Protein AF-A0A8H3CK69-F1 (afdb_monomer)

Foldseek 3Di:
DDDDDPDDQDPVNVVVVVVPDDPVVVVVVVVVVVVPDDPPDDDDDPVVVVVVLLVVLVVLLVLLLVLLDDDADPVRPDPDLLVLLSVLSNLLSVLLNLCQVLLQLAPDWDALCVPDPVSVVLLVVLSVLLSVLSNLLSVLSSCCSHPQPPNDLVSLQSNLLSQLSNLLSSLVNNVSIGHLHFPPFWPDDSVVLSVLSNVLSVVSNCLSVDPDRSSVNSNVSSVSSVVSSVVSVNRRPTPDDRPDDRDPVSVVVVVVVVVVVPDDPVVVVVVVVVVPDDPDDDDDDDDDDDD

InterPro domains:
  IPR010640 Low temperature requirement A [PF06772] (43-183)
  IPR010640 Low temperature requirement A [PTHR36840] (38-261)

Structure (mmCIF, N/CA/C/O backbone):
data_AF-A0A8H3CK69-F1
#
_entry.id   AF-A0A8H3CK69-F1
#
loop_
_atom_site.group_PDB
_atom_site.id
_atom_site.type_symbol
_atom_site.label_atom_id
_atom_site.label_alt_id
_atom_site.label_comp_id
_atom_site.label_asym_id
_atom_site.label_entity_id
_atom_site.label_seq_id
_atom_site.pdbx_PDB_ins_code
_atom_site.Cartn_x
_atom_site.Cartn_y
_atom_site.Cartn_z
_atom_site.occupancy
_atom_site.B_iso_or_equiv
_atom_site.auth_seq_id
_atom_site.auth_comp_id
_atom_site.auth_asym_id
_atom_site.auth_atom_id
_atom_site.pdbx_PDB_model_num
ATOM 1 N N . MET A 1 1 ? -10.600 52.025 56.662 1.00 38.12 1 MET A N 1
ATOM 2 C CA . MET A 1 1 ? -11.890 51.637 56.049 1.00 38.12 1 MET A CA 1
ATOM 3 C C . MET A 1 1 ? -12.371 52.772 55.157 1.00 38.12 1 MET A C 1
ATOM 5 O O . MET A 1 1 ? -12.887 53.755 55.668 1.00 38.12 1 MET A O 1
ATOM 9 N N . THR A 1 2 ? -12.172 52.673 53.844 1.00 37.22 2 THR A N 1
ATOM 10 C CA . THR A 1 2 ? -12.545 53.732 52.891 1.00 37.22 2 THR A CA 1
ATOM 11 C C . THR A 1 2 ? -13.707 53.214 52.049 1.00 37.22 2 THR A C 1
ATOM 13 O O . THR A 1 2 ? -13.517 52.365 51.179 1.00 37.22 2 THR A O 1
ATOM 16 N N . LYS A 1 3 ? -14.936 53.650 52.351 1.00 38.25 3 LYS A N 1
ATOM 17 C CA . LYS A 1 3 ? -16.130 53.278 51.577 1.00 38.25 3 LYS A CA 1
ATOM 18 C C . LYS A 1 3 ? -16.013 53.890 50.176 1.00 38.25 3 LYS A C 1
ATOM 20 O O . LYS A 1 3 ? -16.103 55.105 50.032 1.00 38.25 3 LYS A O 1
ATOM 25 N N . ARG A 1 4 ? -15.818 53.066 49.138 1.00 45.91 4 ARG A N 1
ATOM 26 C CA . ARG A 1 4 ? -15.994 53.510 47.746 1.00 45.91 4 ARG A CA 1
ATOM 27 C C . ARG A 1 4 ? -17.485 53.720 47.503 1.00 45.91 4 ARG A C 1
ATOM 29 O O . ARG A 1 4 ? -18.243 52.763 47.393 1.00 45.91 4 ARG A O 1
ATOM 36 N N . VAL A 1 5 ? -17.895 54.981 47.449 1.00 47.44 5 VAL A N 1
ATOM 37 C CA . VAL A 1 5 ? -19.231 55.381 47.008 1.00 47.44 5 VAL A CA 1
ATOM 38 C C . VAL A 1 5 ? -19.324 55.087 45.510 1.00 47.44 5 VAL A C 1
ATOM 40 O O . VAL A 1 5 ? -18.620 55.698 44.709 1.00 47.44 5 VAL A O 1
ATOM 43 N N . LEU A 1 6 ? -20.159 54.120 45.126 1.00 49.72 6 LEU A N 1
ATOM 44 C CA . LEU A 1 6 ? -20.517 53.877 43.728 1.00 49.72 6 LEU A CA 1
ATOM 45 C C . LEU A 1 6 ? -21.373 55.053 43.246 1.00 49.72 6 LEU A C 1
ATOM 47 O O . LEU A 1 6 ? -22.582 55.091 43.467 1.00 49.72 6 LEU A O 1
ATOM 51 N N . LYS A 1 7 ? -20.732 56.043 42.621 1.00 56.16 7 LYS A N 1
ATOM 52 C CA . LYS A 1 7 ? -21.428 57.129 41.929 1.00 56.16 7 LYS A CA 1
ATOM 53 C C . LYS A 1 7 ? -22.091 56.528 40.686 1.00 56.16 7 LYS A C 1
ATOM 55 O O . LYS A 1 7 ? -21.415 55.911 39.867 1.00 56.16 7 LYS A O 1
ATOM 60 N N . ARG A 1 8 ? -23.416 56.650 40.579 1.00 47.75 8 ARG A N 1
ATOM 61 C CA . ARG A 1 8 ? -24.185 56.178 39.422 1.00 47.75 8 ARG A CA 1
ATOM 62 C C . ARG A 1 8 ? -23.831 57.091 38.240 1.00 47.75 8 ARG A C 1
ATOM 64 O O . ARG A 1 8 ? -24.165 58.268 38.268 1.00 47.75 8 ARG A O 1
ATOM 71 N N . ILE A 1 9 ? -23.069 56.566 37.286 1.00 62.59 9 ILE A N 1
ATOM 72 C CA . ILE A 1 9 ? -22.620 57.284 36.086 1.00 62.59 9 ILE A CA 1
ATOM 73 C C . ILE A 1 9 ? -23.830 57.424 35.155 1.00 62.59 9 ILE A C 1
ATOM 75 O O . ILE A 1 9 ? -24.522 56.432 34.912 1.00 62.59 9 ILE A O 1
ATOM 79 N N . THR A 1 10 ? -24.128 58.637 34.691 1.00 67.75 10 THR A N 1
ATOM 80 C CA . THR A 1 10 ? -25.206 58.879 33.722 1.00 67.75 10 THR A CA 1
ATOM 81 C C . THR A 1 10 ? -24.743 58.484 32.310 1.00 67.75 10 THR A C 1
ATOM 83 O O . THR A 1 10 ? -23.543 58.466 32.032 1.00 67.75 10 THR A O 1
ATOM 86 N N . PRO A 1 11 ? -25.659 58.125 31.394 1.00 57.81 11 PRO A N 1
ATOM 87 C CA . PRO A 1 11 ? -25.297 57.752 30.022 1.00 57.81 11 PRO A CA 1
ATOM 88 C C . PRO A 1 11 ? -24.557 58.867 29.258 1.00 57.81 11 PRO A C 1
ATOM 90 O O . PRO A 1 11 ? -23.679 58.571 28.454 1.00 57.81 11 PRO A O 1
ATOM 93 N N . GLU A 1 12 ? -24.819 60.135 29.583 1.00 64.56 12 GLU A N 1
ATOM 94 C CA . GLU A 1 12 ? -24.114 61.295 29.015 1.00 64.56 12 GLU A CA 1
ATOM 95 C C . GLU A 1 12 ? -22.631 61.349 29.439 1.00 64.56 12 GLU A C 1
ATOM 97 O O . GLU A 1 12 ? -21.750 61.627 28.623 1.00 64.56 12 GLU A O 1
ATOM 102 N N . ASP A 1 13 ? -22.326 60.983 30.691 1.00 61.94 13 ASP A N 1
ATOM 103 C CA . ASP A 1 13 ? -20.951 60.909 31.207 1.00 61.94 13 ASP A CA 1
ATOM 104 C C . ASP A 1 13 ? -20.140 59.777 30.537 1.00 61.94 13 ASP A C 1
ATOM 106 O O . ASP A 1 13 ? -18.914 59.862 30.406 1.00 61.94 13 ASP A O 1
ATOM 110 N N . LEU A 1 14 ? -20.809 58.702 30.099 1.00 59.75 14 LEU A N 1
ATOM 111 C CA . LEU A 1 14 ? -20.194 57.586 29.368 1.00 59.75 14 LEU A CA 1
ATOM 112 C C . LEU A 1 14 ? -19.840 57.972 27.927 1.00 59.75 14 LEU A C 1
ATOM 114 O O . LEU A 1 14 ? -18.753 57.625 27.455 1.00 59.75 14 LEU A O 1
ATOM 118 N N . GLU A 1 15 ? -20.706 58.725 27.248 1.00 58.16 15 GLU A N 1
ATOM 119 C CA . GLU A 1 15 ? -20.434 59.237 25.899 1.00 58.16 15 GLU A CA 1
ATOM 120 C C . GLU A 1 15 ? -19.314 60.284 25.885 1.00 58.16 15 GLU A C 1
ATOM 122 O O . GLU A 1 15 ? -18.451 60.254 25.002 1.00 58.16 15 GLU A O 1
ATOM 127 N N . ALA A 1 16 ? -19.262 61.166 26.887 1.00 60.38 16 ALA A N 1
ATOM 128 C CA . ALA A 1 16 ? -18.175 62.138 27.027 1.00 60.38 16 ALA A CA 1
ATOM 129 C C . ALA A 1 16 ? -16.817 61.459 27.279 1.00 60.38 16 ALA A C 1
ATOM 131 O O . ALA A 1 16 ? -15.780 61.918 26.792 1.00 60.38 16 ALA A O 1
ATOM 132 N N . ARG A 1 17 ? -16.816 60.335 28.007 1.00 56.44 17 ARG A N 1
ATOM 133 C CA . ARG A 1 17 ? -15.607 59.552 28.278 1.00 56.44 17 ARG A CA 1
ATOM 134 C C . ARG A 1 17 ? -15.154 58.751 27.058 1.00 56.44 17 ARG A C 1
ATOM 136 O O . ARG A 1 17 ? -13.958 58.711 26.803 1.00 56.44 17 ARG A O 1
ATOM 143 N N . SER A 1 18 ? -16.089 58.186 26.290 1.00 57.81 18 SER A N 1
ATOM 144 C CA . SER A 1 18 ? -15.840 57.482 25.018 1.00 57.81 18 SER A CA 1
ATOM 145 C C . SER A 1 18 ? -15.076 58.349 24.007 1.00 57.81 18 SER A C 1
ATOM 147 O O . SER A 1 18 ? -14.116 57.884 23.397 1.00 57.81 18 SER A O 1
ATOM 149 N N . LYS A 1 19 ? -15.418 59.641 23.910 1.00 58.75 19 LYS A N 1
ATOM 150 C CA . LYS A 1 19 ? -14.761 60.590 22.991 1.00 58.75 19 LYS A CA 1
ATOM 151 C C . LYS A 1 19 ? -13.300 60.918 23.333 1.00 58.75 19 LYS A C 1
ATOM 153 O O . LYS A 1 19 ? -12.598 61.434 22.473 1.00 58.75 19 LYS A O 1
ATOM 158 N N . ASN A 1 20 ? -12.847 60.629 24.556 1.00 57.44 20 ASN A N 1
ATOM 159 C CA . ASN A 1 20 ? -11.505 60.964 25.055 1.00 57.44 20 ASN A CA 1
ATOM 160 C C . ASN A 1 20 ? -10.627 59.733 25.346 1.00 57.44 20 ASN A C 1
ATOM 162 O O . ASN A 1 20 ? -9.563 59.870 25.950 1.00 57.44 20 ASN A O 1
ATOM 166 N N . VAL A 1 21 ? -11.052 58.525 24.956 1.00 59.91 21 VAL A N 1
ATOM 167 C CA . VAL A 1 21 ? -10.191 57.339 25.059 1.00 59.91 21 VAL A CA 1
ATOM 168 C C . VAL A 1 21 ? -9.326 57.255 23.810 1.00 59.91 21 VAL A C 1
ATOM 170 O O . VAL A 1 21 ? -9.832 57.035 22.713 1.00 59.91 21 VAL A O 1
ATOM 173 N N . ASP A 1 22 ? -8.017 57.410 23.992 1.00 61.03 22 ASP A N 1
ATOM 174 C CA . ASP A 1 22 ? -7.037 57.166 22.940 1.00 61.03 22 ASP A CA 1
ATOM 175 C C . ASP A 1 22 ? -7.192 55.712 22.432 1.00 61.03 22 ASP A C 1
ATOM 177 O O . ASP A 1 22 ? -7.091 54.769 23.233 1.00 61.03 22 ASP A O 1
ATOM 181 N N . PRO A 1 23 ? -7.475 55.496 21.132 1.00 60.91 23 PRO A N 1
ATOM 182 C CA . PRO A 1 23 ? -7.747 54.170 20.576 1.00 60.91 23 PRO A CA 1
ATOM 183 C C . PRO A 1 23 ? -6.576 53.194 20.759 1.00 60.91 23 PRO A C 1
ATOM 185 O O . PRO A 1 23 ? -6.778 51.979 20.769 1.00 60.91 23 PRO A O 1
ATOM 188 N N . THR A 1 24 ? -5.362 53.704 20.972 1.00 57.88 24 THR A N 1
ATOM 189 C CA . THR A 1 24 ? -4.156 52.892 21.192 1.00 57.88 24 THR A CA 1
ATOM 190 C C . THR A 1 24 ? -4.152 52.164 22.542 1.00 57.88 24 THR A C 1
ATOM 192 O O . THR A 1 24 ? -3.585 51.075 22.660 1.00 57.88 24 THR A O 1
ATOM 195 N N . VAL A 1 25 ? -4.852 52.689 23.555 1.00 60.00 25 VAL A N 1
ATOM 196 C CA . VAL A 1 25 ? -4.911 52.083 24.898 1.00 60.00 25 VAL A CA 1
ATOM 197 C C . VAL A 1 25 ? -5.722 50.782 24.885 1.00 60.00 25 VAL A C 1
ATOM 199 O O . VAL A 1 25 ? -5.375 49.829 25.585 1.00 60.00 25 VAL A O 1
ATOM 202 N N . GLY A 1 26 ? -6.764 50.706 24.051 1.00 57.44 26 GLY A N 1
ATOM 203 C CA . GLY A 1 26 ? -7.543 49.480 23.847 1.00 57.44 26 GLY A CA 1
ATOM 204 C C . GLY A 1 26 ? -6.741 48.380 23.146 1.00 57.44 26 GLY A C 1
ATOM 205 O O . GLY A 1 26 ? -6.844 47.211 23.520 1.00 57.44 26 GLY A O 1
ATOM 206 N N . VAL A 1 27 ? -5.887 48.760 22.189 1.00 58.09 27 VAL A N 1
ATOM 207 C CA . VAL A 1 27 ? -5.025 47.829 21.443 1.00 58.09 27 VAL A CA 1
ATOM 208 C C . VAL A 1 27 ? -3.941 47.249 22.353 1.00 58.09 27 VAL A C 1
ATOM 210 O O . VAL A 1 27 ? -3.843 46.028 22.461 1.00 58.09 27 VAL A O 1
ATOM 213 N N . CYS A 1 28 ? -3.227 48.086 23.115 1.00 56.22 28 CYS A N 1
ATOM 214 C CA . CYS A 1 28 ? -2.223 47.620 24.081 1.00 56.22 28 CYS A CA 1
ATOM 215 C C . CYS A 1 28 ? -2.824 46.734 25.190 1.00 56.22 28 CYS A C 1
ATOM 217 O O . CYS A 1 28 ? -2.182 45.791 25.656 1.00 56.22 28 CYS A O 1
ATOM 219 N N . ALA A 1 29 ? -4.063 47.002 25.625 1.00 57.75 29 ALA A N 1
ATOM 220 C CA . ALA A 1 29 ? -4.758 46.156 26.598 1.00 57.75 29 ALA A CA 1
ATOM 221 C C . ALA A 1 29 ? -5.184 44.799 26.003 1.00 57.75 29 ALA A C 1
ATOM 223 O O . ALA A 1 29 ? -5.128 43.780 26.700 1.00 57.75 29 ALA A O 1
ATOM 224 N N . TYR A 1 30 ? -5.567 44.766 24.724 1.00 54.44 30 TYR A N 1
ATOM 225 C CA . TYR A 1 30 ? -5.880 43.537 23.991 1.00 54.44 30 TYR A CA 1
ATOM 226 C C . TYR A 1 30 ? -4.625 42.683 23.745 1.00 54.44 30 TYR A C 1
ATOM 228 O O . TYR A 1 30 ? -4.641 41.477 23.996 1.00 54.44 30 TYR A O 1
ATOM 236 N N . GLU A 1 31 ? -3.509 43.302 23.358 1.00 58.47 31 GLU A N 1
ATOM 237 C CA . GLU A 1 31 ? -2.220 42.627 23.147 1.00 58.47 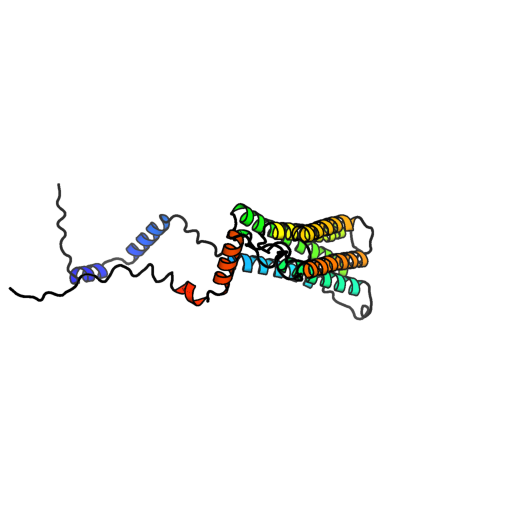31 GLU A CA 1
ATOM 238 C C . GLU A 1 31 ? -1.665 42.024 24.445 1.00 58.47 31 GLU A C 1
ATOM 240 O O . GLU A 1 31 ? -1.327 40.840 24.495 1.00 58.47 31 GLU A O 1
ATOM 245 N N . LYS A 1 32 ? -1.711 42.786 25.545 1.00 55.66 32 LYS A N 1
ATOM 246 C CA . LYS A 1 32 ? -1.288 42.321 26.878 1.00 55.66 32 LYS A CA 1
ATOM 247 C C . LYS A 1 32 ? -2.201 41.237 27.467 1.00 55.66 32 LYS A C 1
ATOM 249 O O . LYS A 1 32 ? -1.789 40.487 28.354 1.00 55.66 32 LYS A O 1
ATOM 254 N N . SER A 1 33 ? -3.445 41.150 26.992 1.00 55.22 33 SER A N 1
ATOM 255 C CA . SER A 1 33 ? -4.371 40.065 27.339 1.00 55.22 33 SER A CA 1
ATOM 256 C C . SER A 1 33 ? -4.119 38.815 26.491 1.00 55.22 33 SER A C 1
ATOM 258 O O . SER A 1 33 ? -4.228 37.711 27.018 1.00 55.22 33 SER A O 1
ATOM 260 N N . ARG A 1 34 ? -3.710 38.964 25.220 1.00 51.81 34 ARG A N 1
ATOM 261 C CA . ARG A 1 34 ? -3.296 37.848 24.348 1.00 51.81 34 ARG A CA 1
ATOM 262 C C . ARG A 1 34 ? -2.040 37.138 24.847 1.00 51.81 34 ARG A C 1
ATOM 264 O O . ARG A 1 34 ? -2.000 35.918 24.771 1.00 51.81 34 ARG A O 1
ATOM 271 N N . GLU A 1 35 ? -1.073 37.855 25.419 1.00 55.88 35 GLU A N 1
ATOM 272 C CA . GLU A 1 35 ? 0.118 37.235 26.033 1.00 55.88 35 GLU A CA 1
ATOM 273 C C . GLU A 1 35 ? -0.200 36.336 27.242 1.00 55.88 35 GLU A C 1
ATOM 275 O O . GLU A 1 35 ? 0.590 35.458 27.582 1.00 55.88 35 GLU A O 1
ATOM 280 N N . LYS A 1 36 ? -1.351 36.530 27.903 1.00 56.97 36 LYS A N 1
ATOM 281 C CA . LYS A 1 36 ? -1.752 35.758 29.095 1.00 56.97 36 LYS A CA 1
ATOM 282 C C . LYS A 1 36 ? -2.684 34.584 28.804 1.00 56.97 36 LYS A C 1
ATOM 284 O O . LYS A 1 36 ? -3.001 33.830 29.725 1.00 56.97 36 LYS A O 1
ATOM 289 N N . ILE A 1 37 ? -3.136 34.421 27.564 1.00 63.03 37 ILE A N 1
ATOM 290 C CA . ILE A 1 37 ? -3.964 33.282 27.171 1.00 63.03 37 ILE A CA 1
ATOM 291 C C . ILE A 1 37 ? -2.997 32.169 26.781 1.00 63.03 37 ILE A C 1
ATOM 293 O O . ILE A 1 37 ? -2.287 32.281 25.785 1.00 63.03 37 ILE A O 1
ATOM 297 N N . ALA A 1 38 ? -2.940 31.115 27.602 1.00 65.12 38 ALA A N 1
ATOM 298 C CA . ALA A 1 38 ? -2.237 29.878 27.273 1.00 65.12 38 ALA A CA 1
ATOM 299 C C . ALA A 1 38 ? -2.530 29.495 25.811 1.00 65.12 38 ALA A C 1
ATOM 301 O O . ALA A 1 38 ? -3.675 29.671 25.386 1.00 65.12 38 ALA A O 1
ATOM 302 N N . PRO A 1 39 ? -1.539 29.014 25.038 1.00 66.25 39 PRO A N 1
ATOM 303 C CA . PRO A 1 39 ? -1.717 28.764 23.614 1.00 66.25 39 PRO A CA 1
ATOM 304 C C . PRO A 1 39 ? -2.953 27.888 23.406 1.00 66.25 39 PRO A C 1
ATOM 306 O O . PRO A 1 39 ? -2.992 26.731 23.823 1.00 66.25 39 PRO A O 1
ATOM 309 N N . TYR A 1 40 ? -3.994 28.477 22.818 1.00 66.69 40 TYR A N 1
ATOM 310 C CA . TYR A 1 40 ? -5.219 27.768 22.492 1.00 66.69 40 TYR A CA 1
ATOM 311 C C . TYR A 1 40 ? -4.889 26.827 21.338 1.00 66.69 40 TYR A C 1
ATOM 313 O O . TYR A 1 40 ? -4.738 27.263 20.198 1.00 66.69 40 TYR A O 1
ATOM 321 N N . ILE A 1 41 ? -4.708 25.545 21.650 1.00 68.62 41 ILE A N 1
ATOM 322 C CA . ILE A 1 41 ? -4.558 24.493 20.650 1.00 68.62 41 ILE A CA 1
ATOM 323 C C . ILE A 1 41 ? -5.983 24.085 20.262 1.00 68.62 41 ILE A C 1
ATOM 325 O O . ILE A 1 41 ? -6.666 23.464 21.083 1.00 68.62 41 ILE A O 1
ATOM 329 N N . PRO A 1 42 ? -6.481 24.461 19.069 1.00 75.00 42 PRO A N 1
ATOM 330 C CA . PRO A 1 42 ? -7.815 24.060 18.651 1.00 75.00 42 PRO A CA 1
ATOM 331 C C . PRO A 1 42 ? -7.881 22.533 18.558 1.00 75.00 42 PRO A C 1
ATOM 333 O O . PRO A 1 42 ? -6.945 21.886 18.084 1.00 75.00 42 PRO A O 1
ATOM 336 N N . ALA A 1 43 ? -8.996 21.954 19.002 1.00 73.38 43 ALA A N 1
ATOM 337 C CA . ALA A 1 43 ? -9.235 20.525 18.853 1.00 73.38 43 ALA A CA 1
ATOM 338 C C . ALA A 1 43 ? -9.234 20.162 17.359 1.00 73.38 43 ALA A C 1
ATOM 340 O O . ALA A 1 43 ? -9.953 20.766 16.561 1.00 73.38 43 ALA A O 1
ATOM 341 N N . THR A 1 44 ? -8.419 19.185 16.965 1.00 79.06 44 THR A N 1
ATOM 342 C CA . THR A 1 44 ? -8.370 18.712 15.578 1.00 79.06 44 THR A CA 1
ATOM 343 C C . THR A 1 44 ? -9.617 17.898 15.268 1.00 79.06 44 THR A C 1
ATOM 345 O O . THR A 1 44 ? -9.878 16.895 15.932 1.00 79.06 44 THR A O 1
ATOM 348 N N . ASN A 1 45 ? -10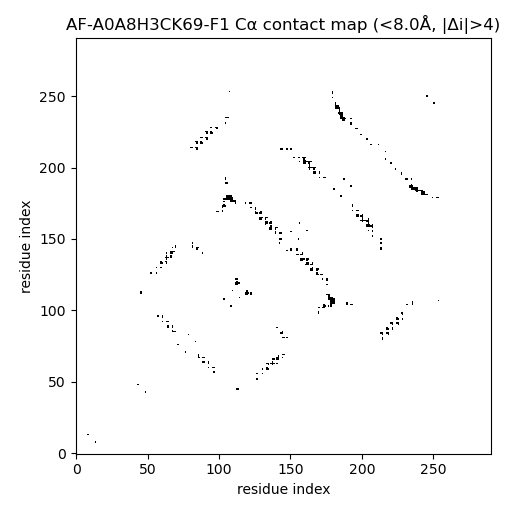.360 18.305 14.241 1.00 86.75 45 ASN A N 1
ATOM 349 C CA . ASN A 1 45 ? -11.457 17.513 13.698 1.00 86.75 45 ASN A CA 1
ATOM 350 C C . ASN A 1 45 ? -10.888 16.211 13.094 1.00 86.75 45 ASN A C 1
ATOM 352 O O . ASN A 1 45 ? -10.023 16.256 12.216 1.00 86.75 45 ASN A O 1
ATOM 356 N N . ILE A 1 46 ? -11.334 15.068 13.621 1.00 85.06 46 ILE A N 1
ATOM 357 C CA . ILE A 1 46 ? -10.778 13.746 13.312 1.00 85.06 46 ILE A CA 1
ATOM 358 C C . ILE A 1 46 ? -11.166 13.336 11.890 1.00 85.06 46 ILE A C 1
ATOM 360 O O . ILE A 1 46 ? -10.334 12.810 11.159 1.00 85.06 46 ILE A O 1
ATOM 364 N N . GLU A 1 47 ? -12.397 13.629 11.478 1.00 86.44 47 GLU A N 1
ATOM 365 C CA . GLU A 1 47 ? -12.922 13.330 10.148 1.00 86.44 47 GLU A CA 1
ATOM 366 C C . GLU A 1 47 ? -12.093 14.024 9.061 1.00 86.44 47 GLU A C 1
ATOM 368 O O . GLU A 1 47 ? -11.587 13.364 8.154 1.00 86.44 47 GLU A O 1
ATOM 373 N N . HIS A 1 48 ? -11.836 15.326 9.216 1.00 88.31 48 HIS A N 1
ATOM 374 C CA . HIS A 1 48 ? -10.997 16.062 8.266 1.00 88.31 48 HIS A CA 1
ATOM 375 C C . HIS A 1 48 ? -9.532 15.616 8.277 1.00 88.31 48 HIS A C 1
ATOM 377 O O . HIS A 1 48 ? -8.844 15.710 7.260 1.00 88.31 48 HIS A O 1
ATOM 383 N N . PHE A 1 49 ? -9.011 15.158 9.417 1.00 89.12 49 PHE A N 1
ATOM 384 C CA . PHE A 1 49 ? -7.647 14.638 9.471 1.00 89.12 49 PHE A CA 1
ATOM 385 C C . PHE A 1 49 ? -7.508 13.320 8.696 1.00 89.12 49 PHE A C 1
ATOM 387 O O . PHE A 1 49 ? -6.524 13.141 7.974 1.00 89.12 49 PHE A O 1
ATOM 394 N N . ILE A 1 50 ? -8.493 12.426 8.813 1.00 90.06 50 ILE A N 1
ATOM 395 C CA . ILE A 1 50 ? -8.526 11.152 8.082 1.00 90.06 50 ILE A CA 1
ATOM 396 C C . ILE A 1 50 ? -8.664 11.415 6.583 1.00 90.06 50 ILE A C 1
ATOM 398 O O . ILE A 1 50 ? -7.870 10.895 5.803 1.00 90.06 50 ILE A O 1
ATOM 402 N N . GLU A 1 51 ? -9.599 12.284 6.192 1.00 90.94 51 GLU A N 1
ATOM 403 C CA . GLU A 1 51 ? -9.818 12.678 4.796 1.00 90.94 51 GLU A CA 1
ATOM 404 C C . GLU A 1 51 ? -8.533 13.231 4.159 1.00 90.94 51 GLU A C 1
ATOM 406 O O . GLU A 1 51 ? -8.113 12.787 3.090 1.00 90.94 51 GLU A O 1
ATOM 411 N N . ARG A 1 52 ? -7.838 14.140 4.855 1.00 93.75 52 ARG A N 1
ATOM 412 C CA . ARG A 1 52 ? -6.559 14.697 4.390 1.00 93.75 52 ARG A CA 1
ATOM 413 C C . ARG A 1 52 ? -5.448 13.656 4.301 1.00 93.75 52 ARG A C 1
ATOM 415 O O . ARG A 1 52 ? -4.646 13.704 3.371 1.00 93.75 52 ARG A O 1
ATOM 422 N N . THR A 1 53 ? -5.370 12.750 5.271 1.00 92.44 53 THR A N 1
ATOM 423 C CA . THR A 1 53 ? -4.371 11.673 5.273 1.00 92.44 53 THR A CA 1
ATOM 424 C C . THR A 1 53 ? -4.606 10.723 4.098 1.00 92.44 53 THR A C 1
ATOM 426 O O . THR A 1 53 ? -3.663 10.402 3.377 1.00 92.44 53 THR A O 1
ATOM 429 N N . ALA A 1 54 ? -5.862 10.356 3.831 1.00 92.75 54 ALA A N 1
ATOM 430 C CA . ALA A 1 54 ? -6.229 9.555 2.669 1.00 92.75 54 ALA A CA 1
ATOM 431 C C . ALA A 1 54 ? -5.925 10.272 1.348 1.00 92.75 54 ALA A C 1
ATOM 433 O O . ALA A 1 54 ? -5.302 9.679 0.468 1.00 92.75 54 ALA A O 1
ATOM 434 N N . ALA A 1 55 ? -6.258 11.561 1.235 1.00 95.25 55 ALA A N 1
ATOM 435 C CA . ALA A 1 55 ? -5.914 12.363 0.063 1.00 95.25 55 ALA A CA 1
ATOM 436 C C . ALA A 1 55 ? -4.395 12.412 -0.183 1.00 95.25 55 ALA A C 1
ATOM 438 O O . ALA A 1 55 ? -3.948 12.324 -1.326 1.00 95.25 55 ALA A O 1
ATOM 439 N N . PHE A 1 56 ? -3.585 12.490 0.877 1.00 95.50 56 PHE A N 1
ATOM 440 C CA . PHE A 1 56 ? -2.128 12.459 0.755 1.00 95.50 56 PHE A CA 1
ATOM 441 C C . PHE A 1 56 ? -1.612 11.122 0.201 1.00 95.50 56 PHE A C 1
ATOM 443 O O . PHE A 1 56 ? -0.778 11.122 -0.705 1.00 95.50 56 PHE A O 1
ATOM 450 N N . VAL A 1 57 ? -2.127 9.987 0.684 1.00 95.75 57 VAL A N 1
ATOM 451 C CA . VAL A 1 57 ? -1.745 8.664 0.154 1.00 95.75 57 VAL A CA 1
ATOM 452 C C . VAL A 1 57 ? -2.152 8.517 -1.314 1.00 95.75 57 VAL A C 1
ATOM 454 O O . VAL A 1 57 ? -1.369 8.002 -2.108 1.00 95.75 57 VAL A O 1
ATOM 457 N N . VAL A 1 58 ? -3.323 9.026 -1.709 1.00 95.50 58 VAL A N 1
ATOM 458 C CA . VAL A 1 58 ? -3.765 9.019 -3.115 1.00 95.50 58 VAL A CA 1
ATOM 459 C C . VAL A 1 58 ? -2.819 9.815 -4.014 1.00 95.50 58 VAL A C 1
ATOM 461 O O . VAL A 1 58 ? -2.509 9.361 -5.112 1.00 95.50 58 VAL A O 1
ATOM 464 N N . ILE A 1 59 ? -2.309 10.964 -3.558 1.00 96.06 59 ILE A N 1
ATOM 465 C CA . ILE A 1 59 ? -1.304 11.736 -4.312 1.00 96.06 59 ILE A CA 1
ATOM 466 C C . ILE A 1 59 ? -0.028 10.908 -4.508 1.00 96.06 59 ILE A C 1
ATOM 468 O O . ILE A 1 59 ? 0.502 10.841 -5.616 1.00 96.06 59 ILE A O 1
ATOM 472 N N . VAL A 1 60 ? 0.440 10.238 -3.454 1.00 96.94 60 VAL A N 1
ATOM 473 C CA . VAL A 1 60 ? 1.623 9.366 -3.517 1.00 96.94 60 VAL A CA 1
ATOM 474 C C . VAL A 1 60 ? 1.394 8.169 -4.450 1.00 96.94 60 VAL A C 1
ATOM 476 O O . VAL A 1 60 ? 2.282 7.813 -5.220 1.00 96.94 60 VAL A O 1
ATOM 479 N N . LEU A 1 61 ? 0.202 7.570 -4.441 1.00 95.62 61 LEU A N 1
ATOM 480 C CA . LEU A 1 61 ? -0.178 6.525 -5.398 1.00 95.62 61 LEU A CA 1
ATOM 481 C C . LEU A 1 61 ? -0.241 7.060 -6.836 1.00 95.62 61 LEU A C 1
ATOM 483 O O . LEU A 1 61 ? 0.163 6.364 -7.766 1.00 95.62 61 LEU A O 1
ATOM 487 N N . GLY A 1 62 ? -0.690 8.303 -7.020 1.00 95.19 62 GLY A N 1
ATOM 488 C CA . GLY A 1 62 ? -0.669 8.994 -8.308 1.00 95.19 62 GLY A CA 1
ATOM 489 C C . GLY A 1 62 ? 0.742 9.110 -8.885 1.00 95.19 62 GLY A C 1
ATOM 490 O O . GLY A 1 62 ? 0.929 8.883 -10.076 1.00 95.19 62 GLY A O 1
ATOM 491 N N . GLU A 1 63 ? 1.748 9.353 -8.043 1.00 95.69 63 GLU A N 1
ATOM 492 C CA . GLU A 1 63 ? 3.153 9.358 -8.468 1.00 95.69 63 GLU A CA 1
ATOM 493 C C . GLU A 1 63 ? 3.602 7.982 -8.991 1.00 95.69 63 GLU A C 1
ATOM 495 O O . GLU A 1 63 ? 4.290 7.901 -10.007 1.00 95.69 63 GLU A O 1
ATOM 500 N N . VAL A 1 64 ? 3.154 6.881 -8.372 1.00 94.75 64 VAL A N 1
ATOM 501 C CA . VAL A 1 64 ? 3.416 5.521 -8.886 1.00 94.75 64 VAL A CA 1
ATOM 502 C C . VAL A 1 64 ? 2.791 5.336 -10.277 1.00 94.75 64 VAL A C 1
ATOM 504 O O . VAL A 1 64 ? 3.430 4.766 -11.163 1.00 94.75 64 VAL A O 1
ATOM 507 N N . VAL A 1 65 ? 1.583 5.859 -10.511 1.00 95.25 65 VAL A N 1
ATOM 508 C CA . VAL A 1 65 ? 0.924 5.818 -11.833 1.00 95.25 65 VAL A CA 1
ATOM 509 C C . VAL A 1 65 ? 1.671 6.661 -12.872 1.00 95.25 65 VAL A C 1
ATOM 511 O O . VAL A 1 65 ? 1.789 6.251 -14.024 1.00 95.25 65 VAL A O 1
ATOM 514 N N . LEU A 1 66 ? 2.210 7.820 -12.497 1.00 93.56 66 LEU A N 1
ATOM 515 C CA . LEU A 1 66 ? 3.008 8.640 -13.415 1.00 93.56 66 LEU A CA 1
ATOM 516 C C . LEU A 1 66 ? 4.333 7.958 -13.779 1.00 93.56 66 LEU A C 1
ATOM 518 O O . LEU A 1 66 ? 4.768 8.032 -14.928 1.00 93.56 66 LEU A O 1
ATOM 522 N N . SER A 1 67 ? 4.932 7.227 -12.837 1.00 91.62 67 SER A N 1
ATOM 523 C CA . SER A 1 67 ? 6.221 6.547 -13.018 1.00 91.62 67 SER A CA 1
ATOM 524 C C . SER A 1 67 ? 6.224 5.462 -14.103 1.00 91.62 67 SER A C 1
ATOM 526 O O . SER A 1 67 ? 7.269 5.176 -14.692 1.00 91.62 67 SER A O 1
ATOM 528 N N . VAL A 1 68 ? 5.061 4.864 -14.393 1.00 92.06 68 VAL A N 1
ATOM 529 C CA . VAL A 1 68 ? 4.923 3.810 -15.413 1.00 92.06 68 VAL A CA 1
ATOM 530 C C . VAL A 1 68 ? 4.741 4.366 -16.824 1.00 92.06 68 VAL A C 1
ATOM 532 O O . VAL A 1 68 ? 4.863 3.618 -17.796 1.00 92.06 68 VAL A O 1
ATOM 535 N N . VAL A 1 69 ? 4.465 5.667 -16.957 1.00 89.50 69 VAL A N 1
ATOM 536 C CA . VAL A 1 69 ? 4.322 6.317 -18.260 1.00 89.50 69 VAL A CA 1
ATOM 537 C C . VAL A 1 69 ? 5.696 6.411 -18.924 1.00 89.50 69 VAL A C 1
ATOM 539 O O . VAL A 1 69 ? 6.663 6.919 -18.355 1.00 89.50 69 VAL A O 1
ATOM 542 N N . TYR A 1 70 ? 5.786 5.926 -20.160 1.00 83.06 70 TYR A N 1
ATOM 543 C CA . TYR A 1 70 ? 6.998 5.994 -20.971 1.00 83.06 70 TYR A CA 1
ATOM 544 C C . TYR A 1 70 ? 6.704 6.640 -22.326 1.00 83.06 70 TYR A C 1
ATOM 546 O O . TYR A 1 70 ? 5.581 6.603 -22.831 1.00 83.06 70 TYR A O 1
ATOM 554 N N . HIS A 1 71 ? 7.734 7.234 -22.924 1.00 80.81 71 HIS A N 1
ATOM 555 C CA . HIS A 1 71 ? 7.646 7.814 -24.259 1.00 80.81 71 HIS A CA 1
ATOM 556 C C . HIS A 1 71 ? 7.985 6.741 -25.295 1.00 80.81 71 HIS A C 1
ATOM 558 O O . HIS A 1 71 ? 9.130 6.308 -25.393 1.00 80.81 71 HIS A O 1
ATOM 564 N N . ALA A 1 72 ? 6.987 6.304 -26.063 1.00 74.69 72 ALA A N 1
ATOM 565 C CA . ALA A 1 72 ? 7.193 5.355 -27.151 1.00 74.69 72 ALA A CA 1
ATOM 566 C C . ALA A 1 72 ? 7.730 6.076 -28.399 1.00 74.69 72 ALA A C 1
ATOM 568 O O . ALA A 1 72 ? 7.090 6.994 -28.921 1.00 74.69 72 ALA A O 1
ATOM 569 N N . THR A 1 73 ? 8.886 5.649 -28.912 1.00 79.06 73 THR A N 1
ATOM 570 C CA . THR A 1 73 ? 9.390 6.116 -30.214 1.00 79.06 73 THR A CA 1
ATOM 571 C C . THR A 1 73 ? 8.721 5.315 -31.339 1.00 79.06 73 THR A C 1
ATOM 573 O O . THR A 1 73 ? 8.233 4.210 -31.119 1.00 79.06 73 THR A O 1
ATOM 576 N N . ARG A 1 74 ? 8.697 5.820 -32.585 1.00 72.62 74 ARG A N 1
ATOM 577 C CA . ARG A 1 74 ? 8.087 5.105 -33.735 1.00 72.62 74 ARG A CA 1
ATOM 578 C C . ARG A 1 74 ? 8.660 3.696 -33.981 1.00 72.62 74 ARG A C 1
ATOM 580 O O . ARG A 1 74 ? 7.980 2.878 -34.584 1.00 72.62 74 ARG A O 1
ATOM 587 N N . ALA A 1 75 ? 9.874 3.410 -33.505 1.00 71.25 75 ALA A N 1
ATOM 588 C CA . ALA A 1 75 ? 10.507 2.088 -33.561 1.00 71.25 75 ALA A CA 1
ATOM 589 C C . ALA A 1 75 ? 10.082 1.137 -32.416 1.00 71.25 75 ALA A C 1
ATOM 591 O O . ALA A 1 75 ? 10.417 -0.049 -32.432 1.00 71.25 75 ALA A O 1
ATOM 592 N N . ASP A 1 76 ? 9.341 1.644 -31.428 1.00 66.12 76 ASP A N 1
ATOM 593 C CA . ASP A 1 76 ? 8.862 0.919 -30.243 1.00 66.12 76 ASP A CA 1
ATOM 594 C C . ASP A 1 76 ? 7.377 0.566 -30.303 1.00 66.12 76 ASP A C 1
ATOM 596 O O . ASP A 1 76 ? 6.817 0.043 -29.344 1.00 66.12 76 ASP A O 1
ATOM 600 N N . VAL A 1 77 ? 6.740 0.801 -31.450 1.00 68.81 77 VAL A N 1
ATOM 601 C CA . VAL A 1 77 ? 5.343 0.440 -31.681 1.00 68.81 77 VAL A CA 1
ATOM 602 C C . VAL A 1 77 ? 5.247 -1.076 -31.894 1.00 68.81 77 VAL A C 1
ATOM 604 O O . VAL A 1 77 ? 5.614 -1.588 -32.949 1.00 68.81 77 VAL A O 1
ATOM 607 N N . GLY A 1 78 ? 4.777 -1.806 -30.878 1.00 72.25 78 GLY A N 1
ATOM 608 C CA . GLY A 1 78 ? 4.561 -3.257 -30.923 1.00 72.25 78 GLY A CA 1
ATOM 609 C C . GLY A 1 78 ? 4.462 -3.902 -29.535 1.00 72.25 78 GLY A C 1
ATOM 610 O O . GLY A 1 78 ? 4.579 -3.227 -28.514 1.00 72.25 78 GLY A O 1
ATOM 611 N N . PHE A 1 79 ? 4.269 -5.224 -29.488 1.00 77.00 79 PHE A N 1
ATOM 612 C CA . PHE A 1 79 ? 4.303 -6.009 -28.247 1.00 77.00 79 PHE A CA 1
ATOM 613 C C . PHE A 1 79 ? 5.751 -6.209 -27.781 1.00 77.00 79 PHE A C 1
ATOM 615 O O . PHE A 1 79 ? 6.371 -7.229 -28.072 1.00 77.00 79 PHE A O 1
ATOM 622 N N . LYS A 1 80 ? 6.298 -5.205 -27.092 1.00 84.19 80 LYS A N 1
ATOM 623 C CA . LYS A 1 80 ? 7.623 -5.261 -26.458 1.00 84.19 80 LYS A CA 1
ATOM 624 C C . LYS A 1 80 ? 7.509 -5.436 -24.943 1.00 84.19 80 LYS A C 1
ATOM 626 O O . LYS A 1 80 ? 6.509 -5.050 -24.334 1.00 84.19 80 LYS A O 1
ATOM 631 N N . ASP A 1 81 ? 8.585 -5.914 -24.327 1.00 83.50 81 ASP A N 1
ATOM 632 C CA . ASP A 1 81 ? 8.690 -6.118 -22.874 1.00 83.50 81 ASP A CA 1
ATOM 633 C C . ASP A 1 81 ? 8.459 -4.830 -22.065 1.00 83.50 81 ASP A C 1
ATOM 635 O O . ASP A 1 81 ? 7.913 -4.866 -20.961 1.00 83.50 81 ASP A O 1
ATOM 639 N N . ILE A 1 82 ? 8.798 -3.674 -22.645 1.00 86.12 82 ILE A N 1
ATOM 640 C CA . ILE A 1 82 ? 8.552 -2.343 -22.068 1.00 86.12 82 ILE A CA 1
ATOM 641 C C . ILE A 1 82 ? 7.049 -2.114 -21.857 1.00 86.12 82 ILE A C 1
ATOM 643 O O . ILE A 1 82 ? 6.625 -1.682 -20.784 1.00 86.12 82 ILE A O 1
ATOM 647 N N . TYR A 1 83 ? 6.225 -2.465 -22.850 1.00 87.75 83 TYR A N 1
ATOM 648 C CA . TYR A 1 83 ? 4.772 -2.325 -22.761 1.00 87.75 83 TYR A CA 1
ATOM 649 C C . TYR A 1 83 ? 4.193 -3.239 -21.674 1.00 87.75 83 TYR A C 1
ATOM 651 O O . TYR A 1 83 ? 3.412 -2.783 -20.840 1.00 87.75 83 TYR A O 1
ATOM 659 N N . GLY A 1 84 ? 4.626 -4.505 -21.627 1.00 88.44 84 GLY A N 1
ATOM 660 C CA . GLY A 1 84 ? 4.197 -5.449 -20.587 1.00 88.44 84 GLY A CA 1
ATOM 661 C C . GLY A 1 84 ? 4.584 -4.997 -19.174 1.00 88.44 84 GLY A C 1
ATOM 662 O O . GLY A 1 84 ? 3.794 -5.135 -18.237 1.00 88.44 84 GLY A O 1
ATOM 663 N N . SER A 1 85 ? 5.765 -4.393 -19.030 1.00 89.62 85 SER A N 1
ATOM 664 C CA . SER A 1 85 ? 6.262 -3.857 -17.759 1.00 89.62 85 SER A CA 1
ATOM 665 C C . SER A 1 85 ? 5.447 -2.645 -17.299 1.00 89.62 85 SER A C 1
ATOM 667 O O . SER A 1 85 ? 5.058 -2.577 -16.134 1.00 89.62 85 SER A O 1
ATOM 669 N N . ALA A 1 86 ? 5.120 -1.726 -18.215 1.00 91.38 86 ALA A N 1
ATOM 670 C CA . ALA A 1 86 ? 4.287 -0.560 -17.921 1.00 91.38 86 ALA A CA 1
ATOM 671 C C . ALA A 1 86 ? 2.856 -0.953 -17.514 1.00 91.38 86 ALA A C 1
ATOM 673 O O . ALA A 1 86 ? 2.337 -0.452 -16.517 1.00 91.38 86 ALA A O 1
ATOM 674 N N . VAL A 1 87 ? 2.239 -1.902 -18.231 1.00 92.62 87 VAL A N 1
ATOM 675 C CA . VAL A 1 87 ? 0.905 -2.427 -17.885 1.00 92.62 87 VAL A CA 1
ATOM 676 C C . VAL A 1 87 ? 0.925 -3.120 -16.522 1.00 92.62 87 VAL A C 1
ATOM 678 O O . VAL A 1 87 ? 0.041 -2.880 -15.702 1.00 92.62 87 VAL A O 1
ATOM 681 N N . SER A 1 88 ? 1.949 -3.929 -16.242 1.00 93.31 88 SER A N 1
ATOM 682 C CA . SER A 1 88 ? 2.095 -4.600 -14.943 1.00 93.31 88 SER A CA 1
ATOM 683 C C . SER A 1 88 ? 2.253 -3.592 -13.800 1.00 93.31 88 SER A C 1
ATOM 685 O O . SER A 1 88 ? 1.588 -3.722 -12.775 1.00 93.31 88 SER A O 1
ATOM 687 N N . GLY A 1 89 ? 3.060 -2.543 -13.991 1.00 93.56 89 GLY A N 1
ATOM 688 C CA . GLY A 1 89 ? 3.195 -1.455 -13.020 1.00 93.56 89 GLY A CA 1
ATOM 689 C C . GLY A 1 89 ? 1.881 -0.701 -12.777 1.00 93.56 89 GLY A C 1
ATOM 690 O O . GLY A 1 89 ? 1.551 -0.394 -11.632 1.00 93.56 89 GLY A O 1
ATOM 691 N N . LEU A 1 90 ? 1.089 -0.464 -13.829 1.00 94.62 90 LEU A N 1
ATOM 692 C CA . LEU A 1 90 ? -0.225 0.173 -13.705 1.00 94.62 90 LEU A CA 1
ATOM 693 C C . LEU A 1 90 ? -1.217 -0.696 -12.918 1.00 94.62 90 LEU A C 1
ATOM 695 O O . LEU A 1 90 ? -1.943 -0.179 -12.069 1.00 94.62 90 LEU A O 1
ATOM 699 N N . ILE A 1 91 ? -1.219 -2.013 -13.158 1.00 96.25 91 ILE A N 1
ATOM 700 C CA . ILE A 1 91 ? -2.031 -2.975 -12.396 1.00 96.25 91 ILE A CA 1
ATOM 701 C C . ILE A 1 91 ? -1.647 -2.939 -10.914 1.00 96.25 91 ILE A C 1
ATOM 703 O O . ILE A 1 91 ? -2.526 -2.889 -10.058 1.00 96.25 91 ILE A O 1
ATOM 707 N N . ILE A 1 92 ? -0.348 -2.906 -10.598 1.00 95.88 92 ILE A N 1
ATOM 708 C CA . ILE A 1 92 ? 0.128 -2.788 -9.213 1.00 95.88 92 ILE A CA 1
ATOM 709 C C . ILE A 1 92 ? -0.394 -1.494 -8.581 1.00 95.88 92 ILE A C 1
ATOM 711 O O . ILE A 1 92 ? -0.978 -1.548 -7.502 1.00 95.88 92 ILE A O 1
ATOM 715 N N . ALA A 1 93 ? -0.245 -0.346 -9.246 1.00 95.69 93 ALA A N 1
ATOM 716 C CA . ALA A 1 93 ? -0.717 0.935 -8.716 1.00 95.69 93 ALA A CA 1
ATOM 717 C C . ALA A 1 93 ? -2.235 0.933 -8.452 1.00 95.69 93 ALA A C 1
ATOM 719 O O . ALA A 1 93 ? -2.685 1.385 -7.396 1.00 95.69 93 ALA A O 1
ATOM 720 N N . PHE A 1 94 ? -3.019 0.363 -9.373 1.00 95.31 94 PHE A N 1
ATOM 721 C CA . PHE A 1 94 ? -4.460 0.184 -9.202 1.00 95.31 94 PHE A CA 1
ATOM 722 C C . PHE A 1 94 ? -4.793 -0.725 -8.009 1.00 95.31 94 PHE A C 1
ATOM 724 O O . PHE A 1 94 ? -5.603 -0.352 -7.160 1.00 95.31 94 PHE A O 1
ATOM 731 N N . ASN A 1 95 ? -4.127 -1.877 -7.894 1.00 96.12 95 ASN A N 1
ATOM 732 C CA . ASN A 1 95 ? -4.333 -2.811 -6.787 1.00 96.12 95 ASN A CA 1
ATOM 733 C C . ASN A 1 95 ? -3.984 -2.178 -5.436 1.00 96.12 95 ASN A C 1
ATOM 735 O O . ASN A 1 95 ? -4.725 -2.350 -4.477 1.00 96.12 95 ASN A O 1
ATOM 739 N N . PHE A 1 96 ? -2.896 -1.412 -5.345 1.00 95.06 96 PHE A N 1
ATOM 740 C CA . PHE A 1 96 ? -2.536 -0.706 -4.111 1.00 95.06 96 PHE A CA 1
ATOM 741 C C . PHE A 1 96 ? -3.549 0.375 -3.734 1.00 95.06 96 PHE A C 1
ATOM 743 O O . PHE A 1 96 ? -3.833 0.541 -2.550 1.00 95.06 96 PHE A O 1
ATOM 750 N N . CYS A 1 97 ? -4.125 1.073 -4.716 1.00 94.88 97 CYS A N 1
ATOM 751 C CA . CYS A 1 97 ? -5.225 2.004 -4.474 1.00 94.88 97 CYS A CA 1
ATOM 752 C C . CYS A 1 97 ? -6.433 1.282 -3.864 1.00 94.88 97 CYS A C 1
ATOM 754 O O . CYS A 1 97 ? -6.955 1.712 -2.835 1.00 94.88 97 CYS A O 1
ATOM 756 N N . TRP A 1 98 ? -6.813 0.136 -4.437 1.00 93.62 98 TRP A N 1
ATOM 757 C CA . TRP A 1 98 ? -7.896 -0.689 -3.907 1.00 93.62 98 TRP A CA 1
ATOM 758 C C . TRP A 1 98 ? -7.601 -1.194 -2.487 1.00 93.62 98 TRP A C 1
ATOM 760 O O . TRP A 1 98 ? -8.385 -0.959 -1.573 1.00 93.62 98 TRP A O 1
ATOM 770 N N . LEU A 1 99 ? -6.442 -1.828 -2.278 1.00 92.94 99 LEU A N 1
ATOM 771 C CA . LEU A 1 99 ? -6.025 -2.384 -0.982 1.00 92.94 99 LEU A CA 1
ATOM 772 C C . LEU A 1 99 ? -5.913 -1.319 0.117 1.00 92.94 99 LEU A C 1
ATOM 774 O O . LEU A 1 99 ? -6.106 -1.636 1.294 1.00 92.94 99 LEU A O 1
ATOM 778 N N . TYR A 1 100 ? -5.578 -0.077 -0.248 1.00 93.25 100 TYR A N 1
ATOM 779 C CA . TYR A 1 100 ? -5.496 1.039 0.689 1.00 93.25 100 TYR A CA 1
ATOM 780 C C . TYR A 1 100 ? -6.880 1.477 1.172 1.00 93.25 100 TYR A C 1
ATOM 782 O O . TYR A 1 100 ? -7.107 1.532 2.380 1.00 93.25 100 TYR A O 1
ATOM 790 N N . PHE A 1 101 ? -7.807 1.756 0.249 1.00 90.31 101 PHE A N 1
ATOM 791 C CA . PHE A 1 101 ? -9.168 2.161 0.616 1.00 90.31 101 PHE A CA 1
ATOM 792 C C . PHE A 1 101 ? -9.943 1.045 1.307 1.00 90.31 101 PHE A C 1
ATOM 794 O O . PHE A 1 101 ? -10.793 1.319 2.146 1.00 90.31 101 PHE A O 1
ATOM 801 N N . ASP A 1 102 ? -9.608 -0.202 0.993 1.00 86.56 102 ASP A N 1
ATOM 802 C CA . ASP A 1 102 ? -10.254 -1.376 1.557 1.00 86.56 102 ASP A CA 1
ATOM 803 C C . ASP A 1 102 ? -9.447 -2.015 2.706 1.00 86.56 102 ASP A C 1
ATOM 805 O O . ASP A 1 102 ? -9.687 -3.161 3.092 1.00 86.56 102 ASP A O 1
ATOM 809 N N . ALA A 1 103 ? -8.493 -1.274 3.293 1.00 82.44 103 ALA A N 1
ATOM 810 C CA . ALA A 1 103 ? -7.576 -1.789 4.316 1.00 82.44 103 ALA A CA 1
ATOM 811 C C . ALA A 1 103 ? -8.266 -2.242 5.612 1.00 82.44 103 ALA A C 1
ATOM 813 O O . ALA A 1 103 ? -7.709 -3.031 6.384 1.00 82.44 103 ALA A O 1
ATOM 814 N N . GLU A 1 104 ? -9.473 -1.749 5.868 1.00 76.19 104 GLU A N 1
ATOM 815 C CA . GLU A 1 104 ? -10.338 -2.214 6.939 1.00 76.19 104 GLU A CA 1
ATOM 816 C C . GLU A 1 104 ? -11.057 -3.475 6.444 1.00 76.19 104 GLU A C 1
ATOM 818 O O . GLU A 1 104 ? -12.077 -3.418 5.770 1.00 76.19 104 GLU A O 1
ATOM 823 N N . CYS A 1 105 ? -10.502 -4.651 6.739 1.00 72.81 105 CYS A N 1
ATOM 824 C CA . CYS A 1 105 ? -11.060 -5.973 6.410 1.00 72.81 105 CYS A CA 1
ATOM 825 C C . CYS A 1 105 ? -12.393 -6.298 7.146 1.00 72.81 105 CYS A C 1
ATOM 827 O O . CYS A 1 105 ? -12.573 -7.412 7.642 1.00 72.81 105 CYS A O 1
ATOM 829 N N . SER A 1 106 ? -13.281 -5.314 7.317 1.00 71.62 106 SER A N 1
ATOM 830 C CA . SER A 1 106 ? -14.532 -5.346 8.085 1.00 71.62 106 SER A CA 1
ATOM 831 C C . SER A 1 106 ? -15.532 -4.374 7.448 1.00 71.62 106 SER A C 1
ATOM 833 O O . SER A 1 106 ? -15.112 -3.331 6.956 1.00 71.62 106 SER A O 1
ATOM 835 N N . HIS A 1 107 ? -16.830 -4.678 7.475 1.00 70.94 107 HIS A N 1
ATOM 836 C CA . HIS A 1 107 ? -17.873 -3.767 6.970 1.00 70.94 107 HIS A CA 1
ATOM 837 C C . HIS A 1 107 ? -18.185 -2.643 7.960 1.00 70.94 107 HIS A C 1
ATOM 839 O O . HIS A 1 107 ? -18.324 -1.489 7.568 1.00 70.94 107 HIS A O 1
ATOM 845 N N . THR A 1 108 ? -18.263 -2.967 9.250 1.00 73.25 108 THR A N 1
ATOM 846 C CA . THR A 1 108 ? -18.423 -2.002 10.338 1.00 73.25 108 THR A CA 1
ATOM 847 C C . THR A 1 108 ? -17.164 -1.986 11.193 1.00 73.25 108 THR A C 1
ATOM 849 O O . THR A 1 108 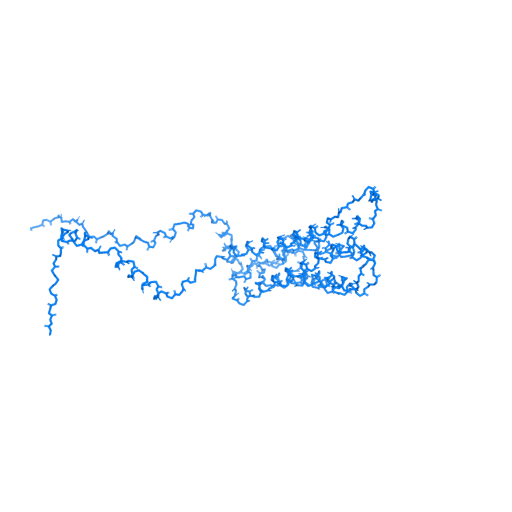? -16.655 -3.021 11.635 1.00 73.25 108 THR A O 1
ATOM 852 N N . PHE A 1 109 ? -16.612 -0.802 11.441 1.00 78.06 109 PHE A N 1
ATOM 853 C CA . PHE A 1 109 ? -15.414 -0.669 12.260 1.00 78.06 109 PHE A CA 1
ATOM 854 C C . PHE A 1 109 ? -15.376 0.667 13.000 1.00 78.06 109 PHE A C 1
ATOM 856 O O . PHE A 1 109 ? -15.846 1.697 12.528 1.00 78.06 109 PHE A O 1
ATOM 863 N N . VAL A 1 110 ? -14.751 0.659 14.177 1.00 80.38 110 VAL A N 1
ATOM 864 C CA . VAL A 1 110 ? -14.385 1.884 14.889 1.00 80.38 110 VAL A CA 1
ATOM 865 C C . VAL A 1 110 ? -13.005 2.312 14.426 1.00 80.38 110 VAL A C 1
ATOM 867 O O . VAL A 1 110 ? -12.027 1.565 14.571 1.00 80.38 110 VAL A O 1
ATOM 870 N N . HIS A 1 111 ? -12.932 3.535 13.903 1.00 84.00 111 HIS A N 1
ATOM 871 C CA . HIS A 1 111 ? -11.689 4.096 13.405 1.00 84.00 111 HIS A CA 1
ATOM 872 C C . HIS A 1 111 ? -10.615 4.202 14.500 1.00 84.00 111 HIS A C 1
ATOM 874 O O . HIS A 1 111 ? -10.897 4.585 15.643 1.00 84.00 111 HIS A O 1
ATOM 880 N N . ALA A 1 112 ? -9.368 3.887 14.136 1.00 81.38 112 ALA A N 1
ATOM 881 C CA . ALA A 1 112 ? -8.206 3.836 15.026 1.00 81.38 112 ALA A CA 1
ATOM 882 C C . ALA A 1 112 ? -8.060 5.093 15.907 1.00 81.38 112 ALA A C 1
ATOM 884 O O . ALA A 1 112 ? -7.827 4.994 17.116 1.00 81.38 112 ALA A O 1
ATOM 885 N N . MET A 1 113 ? -8.274 6.274 15.317 1.00 81.12 113 MET A N 1
ATOM 886 C CA . MET A 1 113 ? -8.149 7.558 16.013 1.00 81.12 113 MET A CA 1
ATOM 887 C C . MET A 1 113 ? -9.237 7.834 17.057 1.00 81.12 113 MET A C 1
ATOM 889 O O . MET A 1 113 ? -8.992 8.601 17.986 1.00 81.12 113 MET A O 1
ATOM 893 N N . ARG A 1 114 ? -10.425 7.222 16.940 1.00 84.31 114 ARG A N 1
ATOM 894 C CA . ARG A 1 114 ? -11.538 7.433 17.888 1.00 84.31 114 ARG A CA 1
ATOM 895 C C . ARG A 1 114 ? -11.445 6.543 19.125 1.00 84.31 114 ARG A C 1
ATOM 897 O O . ARG A 1 114 ? -12.094 6.818 20.127 1.00 84.31 114 ARG A O 1
ATOM 904 N N . ARG A 1 115 ? -10.665 5.462 19.058 1.00 81.81 115 ARG A N 1
ATOM 905 C CA . ARG A 1 115 ? -10.639 4.425 20.097 1.00 81.81 115 ARG A CA 1
ATOM 906 C C . ARG A 1 115 ? -9.707 4.758 21.259 1.00 81.81 115 ARG A C 1
ATOM 908 O O . ARG A 1 115 ? -10.094 4.608 22.413 1.00 81.81 115 ARG A O 1
ATOM 915 N N . HIS A 1 116 ? -8.451 5.091 20.966 1.00 85.56 116 HIS A N 1
ATOM 916 C CA . HIS A 1 116 ? -7.418 5.267 21.986 1.00 85.56 116 HIS A CA 1
ATOM 917 C C . HIS A 1 116 ? -6.262 6.127 21.461 1.00 85.56 116 HIS A C 1
ATOM 919 O O . HIS A 1 116 ? -5.887 6.025 20.292 1.00 85.56 116 HIS A O 1
ATOM 925 N N . TRP A 1 117 ? -5.645 6.926 22.338 1.00 85.75 117 TRP A N 1
ATOM 926 C CA . TRP A 1 117 ? -4.537 7.824 21.984 1.00 85.75 117 TRP A CA 1
ATOM 927 C C . TRP A 1 117 ? -3.342 7.076 21.370 1.00 85.75 117 TRP A C 1
ATOM 929 O O . TRP A 1 117 ? -2.818 7.495 20.343 1.00 85.75 117 TRP A O 1
ATOM 939 N N . PHE A 1 118 ? -2.968 5.921 21.934 1.00 88.06 118 PHE A N 1
ATOM 940 C CA . PHE A 1 118 ? -1.900 5.072 21.391 1.00 88.06 118 PHE A CA 1
ATOM 941 C C . PHE A 1 118 ? -2.199 4.607 19.960 1.00 88.06 118 PHE A C 1
ATOM 943 O O . PHE A 1 118 ? -1.362 4.749 19.079 1.00 88.06 118 PHE A O 1
ATOM 950 N N . THR A 1 119 ? -3.413 4.115 19.705 1.00 87.06 119 THR A N 1
ATOM 951 C CA . THR A 1 119 ? -3.826 3.639 18.380 1.00 87.06 119 THR A CA 1
ATOM 952 C C . THR A 1 119 ? -3.850 4.779 17.358 1.00 87.06 119 THR A C 1
ATOM 954 O O . THR A 1 119 ? -3.440 4.572 16.221 1.00 87.06 119 THR A O 1
ATOM 957 N N . SER A 1 120 ? -4.232 5.991 17.773 1.00 87.06 120 SER A N 1
ATOM 958 C CA . SER A 1 120 ? -4.157 7.206 16.949 1.00 87.06 120 SER A CA 1
ATOM 959 C C . SER A 1 120 ? -2.714 7.572 16.564 1.00 87.06 120 SER A C 1
ATOM 961 O O . SER A 1 120 ? -2.415 7.838 15.396 1.00 87.06 120 SER A O 1
ATOM 963 N N . ILE A 1 121 ? -1.790 7.516 17.532 1.00 90.56 121 ILE A N 1
ATOM 964 C CA . ILE A 1 121 ? -0.358 7.756 17.298 1.00 90.56 121 ILE A CA 1
ATOM 965 C C . ILE A 1 121 ? 0.217 6.688 16.364 1.00 90.56 121 ILE A C 1
ATOM 967 O O . ILE A 1 121 ? 0.933 7.026 15.424 1.00 90.56 121 ILE A O 1
ATOM 971 N N . THR A 1 122 ? -0.097 5.410 16.583 1.00 91.94 122 THR A N 1
ATOM 972 C CA . THR A 1 122 ? 0.362 4.316 15.718 1.00 91.94 122 THR A CA 1
ATOM 973 C C . THR A 1 122 ? -0.187 4.459 14.301 1.00 91.94 122 THR A C 1
ATOM 975 O O . THR A 1 122 ? 0.589 4.382 13.355 1.00 91.94 122 THR A O 1
ATOM 978 N N . PHE A 1 123 ? -1.484 4.736 14.144 1.00 90.62 123 PHE A N 1
ATOM 979 C CA . PHE A 1 123 ? -2.112 4.971 12.842 1.00 90.62 123 PHE A CA 1
ATOM 980 C C . PHE A 1 123 ? -1.400 6.092 12.079 1.00 90.62 123 PHE A C 1
ATOM 982 O O . PHE A 1 123 ? -0.972 5.888 10.946 1.00 90.62 123 PHE A O 1
ATOM 989 N N . THR A 1 124 ? -1.177 7.238 12.726 1.00 91.75 124 THR A N 1
ATOM 990 C CA . THR A 1 124 ? -0.476 8.376 12.109 1.00 91.75 124 THR A CA 1
ATOM 991 C C . THR A 1 124 ? 0.954 8.004 11.719 1.00 91.75 124 THR A C 1
ATOM 993 O O . THR A 1 124 ? 1.393 8.290 10.608 1.00 91.75 124 THR A O 1
ATOM 996 N N . ASN A 1 125 ? 1.674 7.309 12.605 1.00 94.12 125 ASN A N 1
ATOM 997 C CA . ASN A 1 125 ? 3.056 6.927 12.341 1.00 94.12 125 ASN A CA 1
ATOM 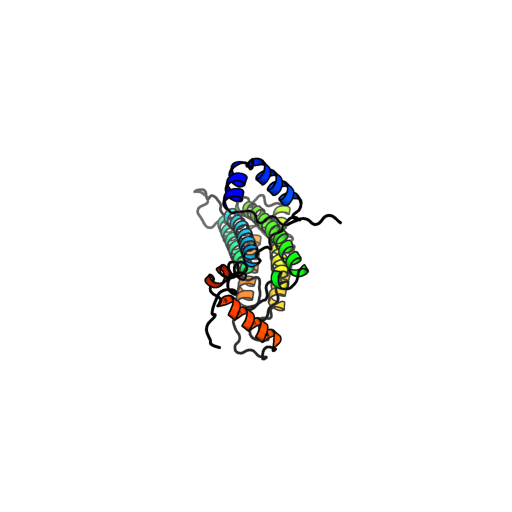998 C C . ASN A 1 125 ? 3.201 5.887 11.230 1.00 94.12 125 ASN A C 1
ATOM 1000 O O . ASN A 1 125 ? 4.212 5.915 10.541 1.00 94.12 125 ASN A O 1
ATOM 1004 N N . LEU A 1 126 ? 2.221 5.002 11.031 1.00 94.94 126 LEU A N 1
ATOM 1005 C CA . LEU A 1 126 ? 2.244 3.980 9.978 1.00 94.94 126 LEU A CA 1
ATOM 1006 C C . LEU A 1 126 ? 2.016 4.546 8.569 1.00 94.94 126 LEU A C 1
ATOM 1008 O O . LEU A 1 126 ? 2.428 3.919 7.594 1.00 94.94 126 LEU A O 1
ATOM 1012 N N . HIS A 1 127 ? 1.429 5.738 8.441 1.00 94.69 127 HIS A N 1
ATOM 1013 C CA . HIS A 1 127 ? 1.278 6.387 7.135 1.00 94.69 127 HIS A CA 1
ATOM 1014 C C . HIS A 1 127 ? 2.611 6.916 6.588 1.00 94.69 127 HIS A C 1
ATOM 1016 O O . HIS A 1 127 ? 2.810 6.920 5.377 1.00 94.69 127 HIS A O 1
ATOM 1022 N N . PHE A 1 128 ? 3.564 7.295 7.448 1.00 95.06 128 PHE A N 1
ATOM 1023 C CA . PHE A 1 128 ? 4.895 7.716 6.997 1.00 95.06 128 PHE A CA 1
ATOM 1024 C C . PHE A 1 128 ? 5.677 6.611 6.261 1.00 95.06 128 PHE A C 1
ATOM 1026 O O . PHE A 1 128 ? 6.093 6.861 5.128 1.00 95.06 128 PHE A O 1
ATOM 1033 N N . PRO A 1 129 ? 5.879 5.396 6.819 1.00 96.12 129 PRO A N 1
ATOM 1034 C CA . PRO A 1 129 ? 6.549 4.314 6.107 1.00 96.12 129 PRO A CA 1
ATOM 1035 C C . PRO A 1 129 ? 5.729 3.824 4.911 1.00 96.12 129 PRO A C 1
ATOM 1037 O O . PRO A 1 129 ? 6.324 3.452 3.900 1.00 96.12 129 PRO A O 1
ATOM 1040 N N . LEU A 1 130 ? 4.393 3.883 4.967 1.00 96.06 130 LEU A N 1
ATOM 1041 C CA . LEU A 1 130 ? 3.546 3.593 3.808 1.00 96.06 130 LEU A CA 1
ATOM 1042 C C . LEU A 1 130 ? 3.859 4.543 2.642 1.00 96.06 130 LEU A C 1
ATOM 1044 O O . LEU A 1 130 ? 4.211 4.089 1.558 1.00 96.06 130 LEU A O 1
ATOM 1048 N N . CYS A 1 131 ? 3.814 5.857 2.863 1.00 96.75 131 CYS A N 1
ATOM 1049 C CA . CYS A 1 131 ? 4.100 6.825 1.805 1.00 96.75 131 CYS A CA 1
ATOM 1050 C C . CYS A 1 131 ? 5.557 6.748 1.331 1.00 96.75 131 CYS A C 1
ATOM 1052 O O . CYS A 1 131 ? 5.812 6.764 0.129 1.00 96.75 131 CYS A O 1
ATOM 1054 N N . ALA A 1 132 ? 6.517 6.615 2.250 1.00 96.62 132 ALA A N 1
ATOM 1055 C CA . ALA A 1 132 ? 7.932 6.505 1.896 1.00 96.62 132 ALA A CA 1
ATOM 1056 C C . ALA A 1 132 ? 8.216 5.270 1.026 1.00 96.62 132 ALA A C 1
ATOM 1058 O O . ALA A 1 132 ? 8.952 5.360 0.043 1.00 96.62 132 ALA A O 1
ATOM 1059 N N . SER A 1 133 ? 7.608 4.127 1.354 1.00 97.00 133 SER A N 1
ATOM 1060 C CA . SER A 1 133 ? 7.765 2.897 0.576 1.00 97.00 133 SER A CA 1
ATOM 1061 C C . SER A 1 133 ? 7.085 2.975 -0.793 1.00 97.00 133 SER A C 1
ATOM 1063 O O . SER A 1 133 ? 7.683 2.540 -1.772 1.00 97.00 133 SER A O 1
ATOM 1065 N N . LEU A 1 134 ? 5.912 3.604 -0.913 1.00 96.50 134 LEU A N 1
ATOM 1066 C CA . LEU A 1 134 ? 5.261 3.829 -2.212 1.00 96.50 134 LEU A CA 1
ATOM 1067 C C . LEU A 1 134 ? 6.076 4.753 -3.133 1.00 96.50 134 LEU A C 1
ATOM 1069 O O . LEU A 1 134 ? 6.205 4.466 -4.322 1.00 96.50 134 LEU A O 1
ATOM 1073 N N . ILE A 1 135 ? 6.694 5.812 -2.597 1.00 96.88 135 ILE A N 1
ATOM 1074 C CA . ILE A 1 135 ? 7.617 6.664 -3.371 1.00 96.88 135 ILE A CA 1
ATOM 1075 C C . ILE A 1 135 ? 8.844 5.868 -3.833 1.00 96.88 135 ILE A C 1
ATOM 1077 O O . ILE A 1 135 ? 9.281 6.003 -4.977 1.00 96.88 135 ILE A O 1
ATOM 1081 N N . LEU A 1 136 ? 9.376 4.997 -2.973 1.00 95.75 136 LEU A N 1
ATOM 1082 C CA . LEU A 1 136 ? 10.488 4.117 -3.328 1.00 95.75 136 LEU A CA 1
ATOM 1083 C C . LEU A 1 136 ? 10.107 3.153 -4.469 1.00 95.75 136 LEU A C 1
ATOM 1085 O O . LEU A 1 136 ? 10.879 2.983 -5.415 1.00 95.75 136 LEU A O 1
ATOM 1089 N N . VAL A 1 137 ? 8.900 2.574 -4.414 1.00 95.94 137 VAL A N 1
ATOM 1090 C CA . VAL A 1 137 ? 8.341 1.729 -5.483 1.00 95.94 137 VAL A CA 1
ATOM 1091 C C . VAL A 1 137 ? 8.178 2.516 -6.778 1.00 95.94 137 VAL A C 1
ATOM 1093 O O . VAL A 1 137 ? 8.552 2.000 -7.828 1.00 95.94 137 VAL A O 1
ATOM 1096 N N . SER A 1 138 ? 7.668 3.750 -6.721 1.00 95.25 138 SER A N 1
ATOM 1097 C CA . SER A 1 138 ? 7.528 4.626 -7.892 1.00 95.25 138 SER A CA 1
ATOM 1098 C C . SER A 1 138 ? 8.869 4.824 -8.609 1.00 95.25 138 SER A C 1
ATOM 1100 O O . SER A 1 138 ? 9.020 4.485 -9.788 1.00 95.25 138 SER A O 1
ATOM 1102 N N . ALA A 1 139 ? 9.893 5.263 -7.870 1.00 94.19 139 ALA A N 1
ATOM 1103 C CA . ALA A 1 139 ? 11.222 5.503 -8.426 1.00 94.19 139 ALA A CA 1
ATOM 1104 C C . ALA A 1 139 ? 11.842 4.230 -9.029 1.00 94.19 139 ALA A C 1
ATOM 1106 O O . ALA A 1 139 ? 12.433 4.267 -10.112 1.00 94.19 139 ALA A O 1
ATOM 1107 N N . ALA A 1 140 ? 11.688 3.087 -8.353 1.00 93.75 140 ALA A N 1
ATOM 1108 C CA . ALA A 1 140 ? 12.195 1.815 -8.852 1.00 93.75 140 ALA A CA 1
ATOM 1109 C C . ALA A 1 140 ? 11.434 1.336 -10.101 1.00 93.75 140 ALA A C 1
ATOM 1111 O O . ALA A 1 140 ? 12.053 0.859 -11.053 1.00 93.75 140 ALA A O 1
ATOM 1112 N N . THR A 1 141 ? 10.111 1.509 -10.130 1.00 92.62 141 THR A N 1
ATOM 1113 C CA . THR A 1 141 ? 9.254 1.097 -11.250 1.00 92.62 141 THR A CA 1
ATOM 1114 C C . THR A 1 141 ? 9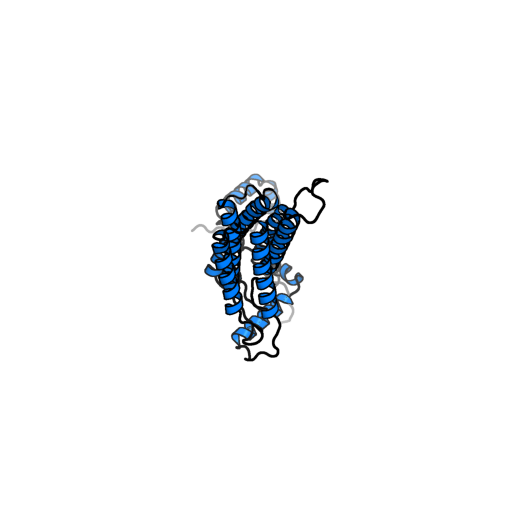.601 1.864 -12.520 1.00 92.62 141 THR A C 1
ATOM 1116 O O . THR A 1 141 ? 9.807 1.231 -13.553 1.00 92.62 141 THR A O 1
ATOM 1119 N N . SER A 1 142 ? 9.782 3.187 -12.441 1.00 92.06 142 SER A N 1
ATOM 1120 C CA . SER A 1 142 ? 10.201 4.006 -13.591 1.00 92.06 142 SER A CA 1
ATOM 1121 C C . SER A 1 142 ? 11.523 3.530 -14.207 1.00 92.06 142 SER A C 1
ATOM 1123 O O . SER A 1 142 ? 11.651 3.402 -15.425 1.00 92.06 142 SER A O 1
ATOM 1125 N N . ARG A 1 143 ? 12.511 3.186 -13.370 1.00 90.88 143 ARG A N 1
ATOM 1126 C CA . ARG A 1 143 ? 13.806 2.676 -13.850 1.00 90.88 143 ARG A CA 1
ATOM 1127 C C . ARG A 1 143 ? 13.676 1.298 -14.498 1.00 90.88 143 ARG A C 1
ATOM 1129 O O . ARG A 1 143 ? 14.335 1.044 -15.500 1.00 90.88 143 ARG A O 1
ATOM 1136 N N . MET A 1 144 ? 12.826 0.424 -13.963 1.00 88.69 144 MET A N 1
ATOM 1137 C CA . MET A 1 144 ? 12.616 -0.918 -14.517 1.00 88.69 144 MET A CA 1
ATOM 1138 C C . MET A 1 144 ? 11.821 -0.919 -15.828 1.00 88.69 144 MET A C 1
ATOM 1140 O O . MET A 1 144 ? 12.061 -1.787 -16.669 1.00 88.69 144 MET A O 1
ATOM 1144 N N . THR A 1 145 ? 10.900 0.032 -16.018 1.00 87.88 145 THR A N 1
ATOM 1145 C CA . THR A 1 145 ? 10.122 0.161 -17.261 1.00 87.88 145 THR A CA 1
ATOM 1146 C C . THR A 1 145 ? 10.925 0.830 -18.375 1.00 87.88 145 THR A C 1
ATOM 1148 O O . THR A 1 145 ? 10.821 0.403 -19.521 1.00 87.88 145 THR A O 1
ATOM 1151 N N . GLN A 1 146 ? 11.736 1.846 -18.060 1.00 83.62 146 GLN A N 1
ATOM 1152 C CA . GLN A 1 146 ? 12.456 2.642 -19.066 1.00 83.62 146 GLN A CA 1
ATOM 1153 C C . GLN A 1 146 ? 13.879 2.139 -19.363 1.00 83.62 146 GLN A C 1
ATOM 1155 O O . GLN A 1 146 ? 14.359 2.305 -20.482 1.00 83.62 146 GLN A O 1
ATOM 1160 N N . HIS A 1 147 ? 14.561 1.521 -18.391 1.00 80.62 147 HIS A N 1
ATOM 1161 C CA . HIS A 1 147 ? 15.967 1.109 -18.500 1.00 80.62 147 HIS A CA 1
ATOM 1162 C C . HIS A 1 147 ? 16.154 -0.370 -18.142 1.00 80.62 147 HIS A C 1
ATOM 1164 O O . HIS A 1 147 ? 16.868 -0.716 -17.200 1.00 80.62 147 HIS A O 1
ATOM 1170 N N . THR A 1 148 ? 15.513 -1.263 -18.900 1.00 71.25 148 THR A N 1
ATOM 1171 C CA . THR A 1 148 ? 15.503 -2.711 -18.624 1.00 71.25 148 THR A CA 1
ATOM 1172 C C . THR A 1 148 ? 16.905 -3.346 -18.602 1.00 71.25 148 THR A C 1
ATOM 1174 O O . THR A 1 148 ? 17.118 -4.305 -17.864 1.00 71.25 148 THR A O 1
ATOM 1177 N N . GLU A 1 149 ? 17.874 -2.796 -19.342 1.00 69.44 149 GLU A N 1
ATOM 1178 C CA . GLU A 1 149 ? 19.254 -3.311 -19.414 1.00 69.44 149 GLU A CA 1
ATOM 1179 C C . GLU A 1 149 ? 20.150 -2.864 -18.239 1.00 69.44 149 GLU A C 1
ATOM 1181 O O . GLU A 1 149 ? 21.134 -3.531 -17.929 1.00 69.44 149 GLU A O 1
ATOM 1186 N N . GLU A 1 150 ? 19.791 -1.789 -17.526 1.00 74.12 150 GLU A N 1
ATOM 1187 C CA . GLU A 1 150 ? 20.590 -1.197 -16.433 1.00 74.12 150 GLU A CA 1
ATOM 1188 C C . GLU A 1 150 ? 19.959 -1.413 -15.045 1.00 74.12 150 GLU A C 1
ATOM 1190 O O . GLU A 1 150 ? 20.104 -0.598 -14.126 1.00 74.12 150 GLU A O 1
ATOM 1195 N N . VAL A 1 151 ? 19.210 -2.503 -14.863 1.00 81.25 151 VAL A N 1
ATOM 1196 C CA . VAL A 1 151 ? 18.564 -2.786 -13.575 1.00 81.25 151 VAL A CA 1
ATOM 1197 C C . VAL A 1 151 ? 19.571 -3.391 -12.598 1.00 81.25 151 VAL A C 1
ATOM 1199 O O . VAL A 1 151 ? 19.730 -4.608 -12.496 1.00 81.25 151 VAL A O 1
ATOM 1202 N N . THR A 1 152 ? 20.228 -2.522 -11.832 1.00 87.31 152 THR A N 1
ATOM 1203 C CA . THR A 1 152 ? 21.085 -2.908 -10.703 1.00 87.31 152 THR A CA 1
ATOM 1204 C C . THR A 1 152 ? 20.280 -3.658 -9.637 1.00 87.31 152 THR A C 1
ATOM 1206 O O . THR A 1 152 ? 19.122 -3.331 -9.372 1.00 87.31 152 THR A O 1
ATOM 1209 N N . SER A 1 153 ? 20.916 -4.607 -8.941 1.00 88.56 153 SER A N 1
ATOM 1210 C CA . SER A 1 153 ? 20.311 -5.349 -7.818 1.00 88.56 153 SER A CA 1
ATOM 1211 C C . SER A 1 153 ? 19.654 -4.428 -6.772 1.00 88.56 153 SER A C 1
ATOM 1213 O O . SER A 1 153 ? 18.558 -4.712 -6.296 1.00 88.56 153 SER A O 1
ATOM 1215 N N . ALA A 1 154 ? 20.248 -3.261 -6.495 1.00 90.69 154 ALA A N 1
ATOM 1216 C CA . ALA A 1 154 ? 19.684 -2.263 -5.584 1.00 90.69 154 ALA A CA 1
ATOM 1217 C C . ALA A 1 154 ? 18.266 -1.797 -5.979 1.00 90.69 154 ALA A C 1
ATOM 1219 O O . ALA A 1 154 ? 17.406 -1.659 -5.115 1.00 90.69 154 ALA A O 1
ATOM 1220 N N . ILE A 1 155 ? 17.992 -1.611 -7.276 1.00 91.81 155 ILE A N 1
ATOM 1221 C CA . ILE A 1 155 ? 16.674 -1.177 -7.771 1.00 91.81 155 ILE A CA 1
ATOM 1222 C C . ILE A 1 155 ? 15.630 -2.271 -7.527 1.00 91.81 155 ILE A C 1
ATOM 1224 O O . ILE A 1 155 ? 14.510 -1.972 -7.114 1.00 91.81 155 ILE A O 1
ATOM 1228 N N . ARG A 1 156 ? 16.009 -3.543 -7.707 1.00 91.75 156 ARG A N 1
ATOM 1229 C CA . ARG A 1 156 ? 15.127 -4.684 -7.416 1.00 91.75 156 ARG A CA 1
ATOM 1230 C C . ARG A 1 156 ? 14.748 -4.718 -5.936 1.00 91.75 156 ARG A C 1
ATOM 1232 O O . ARG A 1 156 ? 13.578 -4.903 -5.615 1.00 91.75 156 ARG A O 1
ATOM 1239 N N . TRP A 1 157 ? 15.711 -4.482 -5.044 1.00 93.31 157 TRP A N 1
ATOM 1240 C CA . TRP A 1 157 ? 15.474 -4.401 -3.600 1.00 93.31 157 TRP A CA 1
ATOM 1241 C C . TRP A 1 157 ? 14.592 -3.222 -3.200 1.00 93.31 157 TRP A C 1
ATOM 1243 O O . TRP A 1 157 ? 13.707 -3.385 -2.363 1.00 93.31 157 TRP A O 1
ATOM 1253 N N . TYR A 1 158 ? 14.782 -2.059 -3.820 1.00 94.25 158 TYR A N 1
ATOM 1254 C CA . TYR A 1 158 ? 13.910 -0.903 -3.612 1.00 94.25 158 TYR A CA 1
ATOM 1255 C C . TYR A 1 158 ? 12.475 -1.176 -4.056 1.00 94.25 158 TYR A C 1
ATOM 1257 O O . TYR A 1 158 ? 11.539 -0.828 -3.338 1.00 94.25 158 TYR A O 1
ATOM 1265 N N . PHE A 1 159 ? 12.299 -1.870 -5.179 1.00 94.50 159 PHE A N 1
ATOM 1266 C CA . PHE A 1 159 ? 10.985 -2.276 -5.656 1.00 94.50 159 PHE A CA 1
ATOM 1267 C C . PHE A 1 159 ? 10.315 -3.308 -4.735 1.00 94.50 159 PHE A C 1
ATOM 1269 O O . PHE A 1 159 ? 9.254 -3.035 -4.177 1.00 94.50 159 PHE A O 1
ATOM 1276 N N . GLY A 1 160 ? 10.929 -4.479 -4.532 1.00 94.50 160 GLY A N 1
ATOM 1277 C CA . GLY A 1 160 ? 10.321 -5.560 -3.742 1.00 94.50 160 GLY A CA 1
ATOM 1278 C C . GLY A 1 160 ? 10.201 -5.222 -2.255 1.00 94.50 160 GLY A C 1
ATOM 1279 O O . GLY A 1 160 ? 9.154 -5.435 -1.642 1.00 94.50 160 GLY A O 1
ATOM 1280 N N . GLY A 1 161 ? 11.241 -4.605 -1.685 1.00 95.06 161 GLY A N 1
ATOM 1281 C CA . GLY A 1 161 ? 11.229 -4.112 -0.311 1.00 95.06 161 GLY A CA 1
ATOM 1282 C C . GLY A 1 161 ? 10.187 -3.016 -0.104 1.00 95.06 161 GLY A C 1
ATOM 1283 O O . GLY A 1 161 ? 9.443 -3.066 0.871 1.00 95.06 161 GLY A O 1
ATOM 1284 N N . GLY A 1 162 ? 10.069 -2.072 -1.044 1.00 96.12 162 GLY A N 1
ATOM 1285 C CA . GLY A 1 162 ? 9.042 -1.033 -1.004 1.00 96.12 162 GLY A CA 1
ATOM 1286 C C . GLY A 1 162 ? 7.624 -1.610 -1.056 1.00 96.12 162 GLY A C 1
ATOM 1287 O O . GLY A 1 162 ? 6.806 -1.296 -0.194 1.00 96.12 162 GLY A O 1
ATOM 1288 N N . LEU A 1 163 ? 7.345 -2.525 -1.991 1.00 96.31 163 LEU A N 1
ATOM 1289 C CA . LEU A 1 163 ? 6.037 -3.188 -2.093 1.00 96.31 163 LEU A CA 1
ATOM 1290 C C . LEU A 1 163 ? 5.682 -3.956 -0.817 1.00 96.31 163 LEU A C 1
ATOM 1292 O O . LEU A 1 163 ? 4.562 -3.856 -0.314 1.00 96.31 163 LEU A O 1
ATOM 1296 N N . GLY A 1 164 ? 6.638 -4.709 -0.274 1.00 96.31 164 GLY A N 1
ATOM 1297 C CA . GLY A 1 164 ? 6.423 -5.485 0.939 1.00 96.31 164 GLY A CA 1
ATOM 1298 C C . GLY A 1 164 ? 6.214 -4.619 2.180 1.00 96.31 164 GLY A C 1
ATOM 1299 O O . GLY A 1 164 ? 5.289 -4.869 2.952 1.00 96.31 164 GLY A O 1
ATOM 1300 N N . VAL A 1 165 ? 7.009 -3.557 2.350 1.00 96.75 165 VAL A N 1
ATOM 1301 C CA . VAL A 1 165 ? 6.844 -2.596 3.455 1.00 96.75 165 VAL A CA 1
ATOM 1302 C C . VAL A 1 165 ? 5.512 -1.855 3.346 1.00 96.75 165 VAL A C 1
ATOM 1304 O O . VAL A 1 165 ? 4.851 -1.666 4.369 1.00 96.75 165 VAL A O 1
ATOM 1307 N N . ALA A 1 166 ? 5.076 -1.491 2.139 1.00 96.62 166 ALA A N 1
ATOM 1308 C CA . ALA A 1 166 ? 3.772 -0.872 1.921 1.00 96.62 166 ALA A CA 1
ATOM 1309 C C . ALA A 1 166 ? 2.626 -1.821 2.325 1.00 96.62 166 ALA A C 1
ATOM 1311 O O . ALA A 1 166 ? 1.741 -1.421 3.084 1.00 96.62 166 ALA A O 1
ATOM 1312 N N . LEU A 1 167 ? 2.673 -3.097 1.916 1.00 95.81 167 LEU A N 1
ATOM 1313 C CA . LEU A 1 167 ? 1.676 -4.109 2.301 1.00 95.81 167 LEU A CA 1
ATOM 1314 C C . LEU A 1 167 ? 1.647 -4.364 3.812 1.00 95.81 167 LEU A C 1
ATOM 1316 O O . LEU A 1 167 ? 0.569 -4.410 4.406 1.00 95.81 167 LEU A O 1
ATOM 1320 N N . ILE A 1 168 ? 2.813 -4.487 4.452 1.00 95.44 168 ILE A N 1
ATOM 1321 C CA . ILE A 1 168 ? 2.910 -4.670 5.907 1.00 95.44 168 ILE A CA 1
ATOM 1322 C C . ILE A 1 168 ? 2.401 -3.423 6.639 1.00 95.44 168 ILE A C 1
ATOM 1324 O O . ILE A 1 168 ? 1.687 -3.546 7.631 1.00 95.44 168 ILE A O 1
ATOM 1328 N N . SER A 1 169 ? 2.703 -2.221 6.145 1.00 95.38 169 SER A N 1
ATOM 1329 C CA . SER A 1 169 ? 2.203 -0.976 6.741 1.00 95.38 169 SER A CA 1
ATOM 1330 C C . SER A 1 169 ? 0.679 -0.893 6.643 1.00 95.38 169 SER A C 1
ATOM 1332 O O . SER A 1 169 ? 0.022 -0.628 7.647 1.00 95.38 169 SER A O 1
ATOM 1334 N N . MET A 1 170 ? 0.096 -1.213 5.482 1.00 93.38 170 MET A N 1
ATOM 1335 C CA . MET A 1 170 ? -1.361 -1.291 5.313 1.00 93.38 170 MET A CA 1
ATOM 1336 C C . MET A 1 170 ? -1.992 -2.396 6.165 1.00 93.38 170 MET A C 1
ATOM 1338 O O . MET A 1 170 ? -3.096 -2.218 6.676 1.00 93.38 170 MET A O 1
ATOM 1342 N N . ALA A 1 171 ? -1.308 -3.525 6.357 1.00 92.44 171 ALA A N 1
ATOM 1343 C CA . ALA A 1 171 ? -1.739 -4.569 7.279 1.00 92.44 171 ALA A CA 1
ATOM 1344 C C . ALA A 1 171 ? -1.794 -4.030 8.720 1.00 92.44 171 ALA A C 1
ATOM 1346 O O . ALA A 1 171 ? -2.817 -4.131 9.395 1.00 92.44 171 ALA A O 1
ATOM 1347 N N . LEU A 1 172 ? -0.731 -3.376 9.187 1.00 92.69 172 LEU A N 1
ATOM 1348 C CA . LEU A 1 172 ? -0.701 -2.790 10.526 1.00 92.69 172 LEU A CA 1
ATOM 1349 C C . LEU A 1 172 ? -1.764 -1.695 10.694 1.00 92.69 172 LEU A C 1
ATOM 1351 O O . LEU A 1 172 ? -2.441 -1.676 11.722 1.00 92.69 172 LEU A O 1
ATOM 1355 N N . ILE A 1 173 ? -1.986 -0.848 9.683 1.00 91.81 173 ILE A N 1
ATOM 1356 C CA . ILE A 1 173 ? -3.081 0.135 9.679 1.00 91.81 173 ILE A CA 1
ATOM 1357 C C . ILE A 1 173 ? -4.422 -0.594 9.817 1.00 91.81 173 ILE A C 1
ATOM 1359 O O . ILE A 1 173 ? -5.181 -0.305 10.742 1.00 91.81 173 ILE A O 1
ATOM 1363 N N . GLY A 1 174 ? -4.688 -1.609 8.995 1.00 86.88 174 GLY A N 1
ATOM 1364 C CA . GLY A 1 174 ? -5.891 -2.437 9.102 1.00 86.88 174 GLY A CA 1
ATOM 1365 C C . GLY A 1 174 ? -6.046 -3.101 10.477 1.00 86.88 174 GLY A C 1
ATOM 1366 O O . GLY A 1 174 ? -7.158 -3.193 10.995 1.00 86.88 174 GLY A O 1
ATOM 1367 N N . ALA A 1 175 ? -4.948 -3.495 11.130 1.00 87.81 175 ALA A N 1
ATOM 1368 C CA . ALA A 1 175 ? -4.940 -4.077 12.475 1.00 87.81 175 ALA A CA 1
ATOM 1369 C C . ALA A 1 175 ? -5.298 -3.064 13.578 1.00 87.81 175 ALA A C 1
ATOM 1371 O O . ALA A 1 175 ? -5.915 -3.442 14.577 1.00 87.81 175 ALA A O 1
ATOM 1372 N N . THR A 1 176 ? -4.940 -1.785 13.402 1.00 87.62 176 THR A N 1
ATOM 1373 C CA . THR A 1 176 ? -5.272 -0.722 14.370 1.00 87.62 176 THR A CA 1
ATOM 1374 C C . THR A 1 176 ? -6.773 -0.437 14.458 1.00 87.62 176 THR A C 1
ATOM 1376 O O . THR A 1 176 ? -7.261 -0.053 15.526 1.00 87.62 176 THR A O 1
ATOM 1379 N N . HIS A 1 177 ? -7.520 -0.683 13.380 1.00 86.06 177 HIS A N 1
ATOM 1380 C CA . HIS A 1 177 ? -8.975 -0.556 13.362 1.00 86.06 177 HIS A CA 1
ATOM 1381 C C . HIS A 1 177 ? -9.630 -1.606 14.264 1.00 86.06 177 HIS A C 1
ATOM 1383 O O . HIS A 1 177 ? -9.100 -2.701 14.475 1.00 86.06 177 HIS A O 1
ATOM 1389 N N . ARG A 1 178 ? -10.799 -1.309 14.830 1.00 80.00 178 ARG A N 1
ATOM 1390 C CA . ARG A 1 178 ? -11.579 -2.318 15.560 1.00 80.00 178 ARG A CA 1
ATOM 1391 C C . ARG A 1 178 ? -12.798 -2.689 14.730 1.00 80.00 178 ARG A C 1
ATOM 1393 O O . ARG A 1 178 ? -13.755 -1.931 14.723 1.00 80.00 178 ARG A O 1
ATOM 1400 N N . GLY A 1 179 ? -12.750 -3.844 14.070 1.00 76.00 179 GLY A N 1
ATOM 1401 C CA . GLY A 1 179 ? -13.924 -4.424 13.415 1.00 76.00 179 GLY A CA 1
ATOM 1402 C C . GLY A 1 179 ? -15.017 -4.735 14.437 1.00 76.00 179 GLY A C 1
ATOM 1403 O O . GLY A 1 179 ? -14.714 -5.273 15.508 1.00 76.00 179 GLY A O 1
ATOM 1404 N N . LEU A 1 180 ? -16.244 -4.345 14.109 1.00 70.75 180 LEU A N 1
ATOM 1405 C CA . LEU A 1 180 ? -17.474 -4.603 14.861 1.00 70.75 180 LEU A CA 1
ATOM 1406 C C . LEU A 1 180 ? -18.372 -5.628 14.145 1.00 70.75 180 LEU A C 1
ATOM 1408 O O . LEU A 1 180 ? -19.489 -5.871 14.592 1.00 70.75 180 LEU A O 1
ATOM 1412 N N . ASP A 1 181 ? -17.895 -6.232 13.050 1.00 66.12 181 ASP A N 1
ATOM 1413 C CA . ASP A 1 181 ? -18.667 -7.208 12.282 1.00 66.12 181 ASP A CA 1
ATOM 1414 C C . ASP A 1 181 ? -19.129 -8.381 13.171 1.00 66.12 181 ASP A C 1
ATOM 1416 O O . ASP A 1 181 ? -18.291 -9.038 13.807 1.00 66.12 181 ASP A O 1
ATOM 1420 N N . PRO A 1 182 ? -20.437 -8.712 13.176 1.00 61.47 182 PRO A N 1
ATOM 1421 C CA . PRO A 1 182 ? -20.948 -9.871 13.891 1.00 61.47 182 PRO A CA 1
ATOM 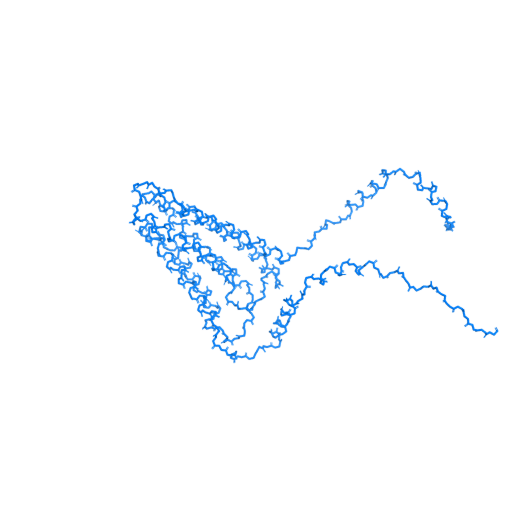1422 C C . PRO A 1 182 ? -20.267 -11.151 13.402 1.00 61.47 182 PRO 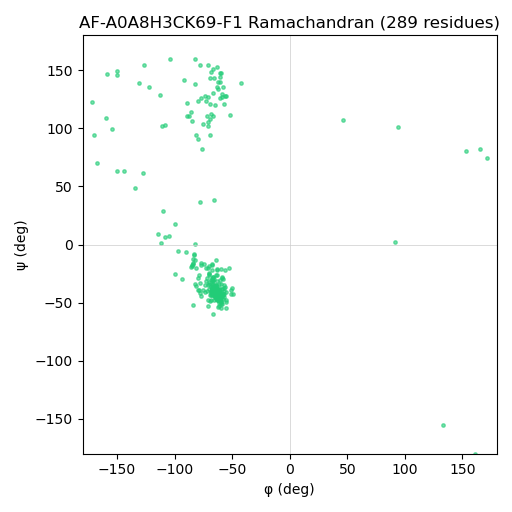A C 1
ATOM 1424 O O . PRO A 1 182 ? -20.106 -11.380 12.195 1.00 61.47 182 PRO A O 1
ATOM 1427 N N . THR A 1 183 ? -19.877 -12.008 14.344 1.00 61.31 183 THR A N 1
ATOM 1428 C CA . THR A 1 183 ? -19.161 -13.251 14.036 1.00 61.31 183 THR A CA 1
ATOM 1429 C C . THR A 1 183 ? -19.937 -14.124 13.038 1.00 61.31 183 THR A C 1
ATOM 1431 O O . THR A 1 183 ? -21.119 -14.423 13.205 1.00 61.31 183 THR A O 1
ATOM 1434 N N . GLY A 1 184 ? -19.259 -14.531 11.958 1.00 59.66 184 GLY A N 1
ATOM 1435 C CA . GLY A 1 184 ? -19.813 -15.427 10.934 1.00 59.66 184 GLY A CA 1
ATOM 1436 C C . GLY A 1 184 ? -20.500 -14.757 9.738 1.00 59.66 184 GLY A C 1
ATOM 1437 O O . GLY A 1 184 ? -20.979 -15.473 8.860 1.00 59.66 184 GLY A O 1
ATOM 1438 N N . THR A 1 185 ? -20.530 -13.423 9.665 1.00 62.62 185 THR A N 1
ATOM 1439 C CA . THR A 1 185 ? -21.129 -12.685 8.532 1.00 62.62 185 THR A CA 1
ATOM 1440 C C . THR A 1 185 ? -20.228 -12.633 7.288 1.00 62.62 185 THR A C 1
ATOM 1442 O O . THR A 1 185 ? -20.728 -12.709 6.161 1.00 62.62 185 THR A O 1
ATOM 1445 N N . SER A 1 186 ? -18.907 -12.589 7.480 1.00 65.19 186 SER A N 1
ATOM 1446 C CA . SER A 1 186 ? -17.889 -12.556 6.415 1.00 65.19 186 SER A CA 1
ATOM 1447 C C . SER A 1 186 ? -17.419 -13.968 6.034 1.00 65.19 186 SER A C 1
ATOM 1449 O O . SER A 1 186 ? -17.283 -14.842 6.895 1.00 65.19 186 SER A O 1
ATOM 1451 N N . LYS A 1 187 ? -17.172 -14.226 4.739 1.00 69.38 187 LYS A N 1
ATOM 1452 C CA . LYS A 1 187 ? -16.724 -15.550 4.244 1.00 69.38 187 LYS A CA 1
ATOM 1453 C C . LYS A 1 187 ? -15.327 -15.912 4.733 1.00 69.38 187 LYS A C 1
ATOM 1455 O O . LYS A 1 187 ? -15.064 -17.090 4.973 1.00 69.38 187 LYS A O 1
ATOM 1460 N N . LEU A 1 188 ? -14.461 -14.913 4.878 1.00 72.81 188 LEU A N 1
ATOM 1461 C CA . LEU A 1 188 ? -13.107 -15.082 5.382 1.00 72.81 188 LEU A CA 1
ATOM 1462 C C . LEU A 1 188 ? -12.890 -14.203 6.611 1.00 72.81 188 LEU A C 1
ATOM 1464 O O . LEU A 1 188 ? -13.286 -13.039 6.625 1.00 72.81 188 LEU A O 1
ATOM 1468 N N . GLY A 1 189 ? -12.262 -14.761 7.645 1.00 73.88 189 GLY A N 1
ATOM 1469 C CA . GLY A 1 189 ? -12.002 -14.036 8.883 1.00 73.88 189 GLY A CA 1
ATOM 1470 C C . GLY A 1 189 ? -11.026 -12.878 8.675 1.00 73.88 189 GLY A C 1
ATOM 1471 O O . GLY A 1 189 ? -10.044 -13.006 7.947 1.00 73.88 189 GLY A O 1
ATOM 1472 N N . ARG A 1 190 ? -11.251 -11.770 9.387 1.00 80.12 190 ARG A N 1
ATOM 1473 C CA . ARG A 1 190 ? -10.391 -10.575 9.362 1.00 80.12 190 ARG A CA 1
ATOM 1474 C C . ARG A 1 190 ? -8.910 -10.886 9.603 1.00 80.12 190 ARG A C 1
ATOM 1476 O O . ARG A 1 190 ? -8.043 -10.347 8.928 1.00 80.12 190 ARG A O 1
ATOM 1483 N N . PHE A 1 191 ? -8.613 -11.764 10.562 1.00 82.19 191 PHE A N 1
ATOM 1484 C CA . PHE A 1 191 ? -7.235 -12.163 10.869 1.00 82.19 191 PHE A CA 1
ATOM 1485 C C . PHE A 1 191 ? -6.590 -12.975 9.745 1.00 82.19 191 PHE A C 1
ATOM 1487 O O . PHE A 1 191 ? -5.381 -12.894 9.555 1.00 82.19 191 PHE A O 1
ATOM 1494 N N . THR A 1 192 ? -7.388 -13.735 8.994 1.00 84.75 192 THR A N 1
ATOM 1495 C CA . THR A 1 192 ? -6.913 -14.517 7.853 1.00 84.75 192 THR A CA 1
ATOM 1496 C C . THR A 1 192 ? -6.548 -13.598 6.688 1.00 84.75 192 THR A C 1
ATOM 1498 O O . THR A 1 192 ? -5.431 -13.705 6.196 1.00 84.75 192 THR A O 1
ATOM 1501 N N . GLN A 1 193 ? -7.420 -12.644 6.336 1.00 86.06 193 GLN A N 1
ATOM 1502 C CA . GLN A 1 193 ? -7.148 -11.633 5.297 1.00 86.06 193 GLN A CA 1
ATOM 1503 C C . GLN A 1 193 ? -5.888 -10.824 5.638 1.00 86.06 193 GLN A C 1
ATOM 1505 O O . GLN A 1 193 ? -4.945 -10.705 4.856 1.00 86.06 193 GLN A O 1
ATOM 1510 N N . LEU A 1 194 ? -5.804 -10.364 6.890 1.00 88.06 194 LEU A N 1
ATOM 1511 C CA . LEU A 1 194 ? -4.641 -9.635 7.379 1.00 88.06 194 LEU A CA 1
ATOM 1512 C C . LEU A 1 194 ? -3.355 -10.484 7.350 1.00 88.06 194 LEU A C 1
ATOM 1514 O O . LEU A 1 194 ? -2.281 -9.983 7.012 1.00 88.06 194 LEU A O 1
ATOM 1518 N N . GLY A 1 195 ? -3.463 -11.772 7.683 1.00 89.44 195 GLY A N 1
ATOM 1519 C CA . GLY A 1 195 ? -2.365 -12.730 7.603 1.00 89.44 195 GLY A CA 1
ATOM 1520 C C . GLY A 1 195 ? -1.875 -12.940 6.171 1.00 89.44 195 GLY A C 1
ATOM 1521 O O . GLY A 1 195 ? -0.664 -12.933 5.946 1.00 89.44 195 GLY A O 1
ATOM 1522 N N . PHE A 1 196 ? -2.786 -13.051 5.198 1.00 91.38 196 PHE A N 1
ATOM 1523 C CA . PHE A 1 196 ? -2.430 -13.137 3.779 1.00 91.38 196 PHE A CA 1
ATOM 1524 C C . PHE A 1 196 ? -1.694 -11.887 3.302 1.00 91.38 196 PHE A C 1
ATOM 1526 O O . PHE A 1 196 ? -0.658 -12.011 2.645 1.00 91.38 196 PHE A O 1
ATOM 1533 N N . ARG A 1 197 ? -2.142 -10.695 3.710 1.00 92.81 197 ARG A N 1
ATOM 1534 C CA . ARG A 1 197 ? -1.466 -9.430 3.387 1.00 92.81 197 ARG A CA 1
ATOM 1535 C C . ARG A 1 197 ? -0.024 -9.390 3.913 1.00 92.81 197 ARG A C 1
ATOM 1537 O O . ARG A 1 197 ? 0.887 -9.013 3.177 1.00 92.81 197 ARG A O 1
ATOM 1544 N N . VAL A 1 198 ? 0.212 -9.838 5.151 1.00 94.69 198 VAL A N 1
ATOM 1545 C CA . VAL A 1 198 ? 1.570 -9.931 5.727 1.00 94.69 198 VAL A CA 1
ATOM 1546 C C . VAL A 1 198 ? 2.408 -11.008 5.033 1.00 94.69 198 VAL A C 1
ATOM 1548 O O . VAL A 1 198 ? 3.577 -10.767 4.739 1.00 94.69 198 VAL A O 1
ATOM 1551 N N . ALA A 1 199 ? 1.828 -12.173 4.735 1.00 94.81 199 ALA A N 1
ATOM 1552 C CA . ALA A 1 199 ? 2.528 -13.265 4.061 1.00 94.81 199 ALA A CA 1
ATOM 1553 C C . ALA A 1 199 ? 2.980 -12.863 2.649 1.00 94.81 199 ALA A C 1
ATOM 1555 O O . ALA A 1 199 ? 4.149 -13.035 2.304 1.00 94.81 199 ALA A O 1
ATOM 1556 N N . VAL A 1 200 ? 2.090 -12.260 1.855 1.00 94.75 200 VAL A N 1
ATOM 1557 C CA . VAL A 1 200 ? 2.438 -11.735 0.528 1.00 94.75 200 VAL A CA 1
ATOM 1558 C C . VAL A 1 200 ? 3.428 -10.577 0.645 1.00 94.75 200 VAL A C 1
ATOM 1560 O O . VAL A 1 200 ? 4.374 -10.519 -0.135 1.00 94.75 200 VAL A O 1
ATOM 1563 N N . GLY A 1 201 ? 3.292 -9.709 1.652 1.00 94.56 201 GLY A N 1
ATOM 1564 C CA . GLY A 1 201 ? 4.282 -8.670 1.946 1.00 94.56 201 GLY A CA 1
ATOM 1565 C C . GLY A 1 201 ? 5.685 -9.235 2.192 1.00 94.56 201 GLY A C 1
ATOM 1566 O O . GLY A 1 201 ? 6.650 -8.756 1.603 1.00 94.56 201 GLY A O 1
ATOM 1567 N N . ALA A 1 202 ? 5.806 -10.302 2.985 1.00 94.81 202 ALA A N 1
ATOM 1568 C CA . ALA A 1 202 ? 7.079 -10.984 3.215 1.00 94.81 202 ALA A CA 1
ATOM 1569 C C . ALA A 1 202 ? 7.638 -11.620 1.929 1.00 94.81 202 ALA A C 1
ATOM 1571 O O . ALA A 1 202 ? 8.829 -11.489 1.647 1.00 94.81 202 ALA A O 1
ATOM 1572 N N . ILE A 1 203 ? 6.777 -12.238 1.110 1.00 94.88 203 ILE A N 1
ATOM 1573 C CA . ILE A 1 203 ? 7.168 -12.781 -0.201 1.00 94.88 203 ILE A CA 1
ATOM 1574 C C . ILE A 1 203 ? 7.709 -11.666 -1.107 1.00 94.88 203 ILE A C 1
ATOM 1576 O O . ILE A 1 203 ? 8.741 -11.862 -1.743 1.00 94.88 203 ILE A O 1
ATOM 1580 N N . MET A 1 204 ? 7.083 -10.484 -1.128 1.00 93.94 204 MET A N 1
ATOM 1581 C CA . MET A 1 204 ? 7.551 -9.336 -1.921 1.00 93.94 204 MET A CA 1
ATOM 1582 C C . MET A 1 204 ? 8.924 -8.828 -1.478 1.00 93.94 204 MET A C 1
ATOM 1584 O O . MET A 1 204 ? 9.741 -8.491 -2.331 1.00 93.94 204 MET A O 1
ATOM 1588 N N . ILE A 1 205 ? 9.208 -8.819 -0.171 1.00 94.44 205 ILE A N 1
ATOM 1589 C CA . ILE A 1 205 ? 10.537 -8.452 0.353 1.00 94.44 205 ILE A CA 1
ATOM 1590 C C . ILE A 1 205 ? 11.594 -9.457 -0.108 1.00 94.44 205 ILE A C 1
ATOM 1592 O O . ILE A 1 205 ? 12.726 -9.069 -0.389 1.00 94.44 205 ILE A O 1
ATOM 1596 N N . CYS A 1 206 ? 11.235 -10.738 -0.198 1.00 92.31 206 CYS A N 1
ATOM 1597 C CA . CYS A 1 206 ? 12.141 -11.796 -0.637 1.00 92.31 206 CYS A CA 1
ATOM 1598 C C . CYS A 1 206 ? 12.233 -11.937 -2.167 1.00 92.31 206 CYS A C 1
ATOM 1600 O O . CYS A 1 206 ? 13.169 -12.555 -2.668 1.00 92.31 206 CYS A O 1
ATOM 1602 N N . LEU A 1 207 ? 11.298 -11.367 -2.926 1.00 89.06 207 LEU A N 1
ATOM 1603 C CA . LEU A 1 207 ? 11.245 -11.483 -4.385 1.00 89.06 207 LEU A CA 1
ATOM 1604 C C . LEU A 1 207 ? 12.524 -10.993 -5.107 1.00 89.06 207 LEU A C 1
ATOM 1606 O O . LEU A 1 207 ? 12.951 -11.661 -6.051 1.00 89.06 207 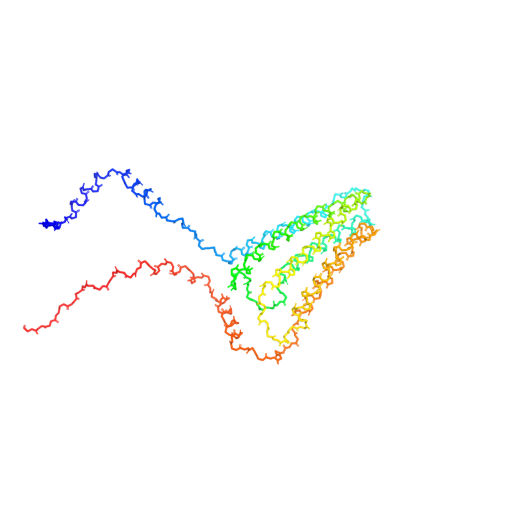LEU A O 1
ATOM 1610 N N . PRO A 1 208 ? 13.203 -9.911 -4.667 1.00 89.00 208 PRO A N 1
ATOM 1611 C CA . PRO A 1 208 ? 14.454 -9.432 -5.261 1.00 89.00 208 PRO A CA 1
ATOM 1612 C C . PRO A 1 208 ? 15.639 -10.397 -5.155 1.00 89.00 208 PRO A C 1
ATOM 1614 O O . PRO A 1 208 ? 16.642 -10.169 -5.828 1.00 89.00 208 PRO A O 1
ATOM 1617 N N . LEU A 1 209 ? 15.554 -11.452 -4.331 1.00 88.38 209 LEU A N 1
ATOM 1618 C CA . LEU A 1 209 ? 16.580 -12.504 -4.285 1.00 88.38 209 LEU A CA 1
ATOM 1619 C C . LEU A 1 209 ? 16.569 -13.371 -5.548 1.00 88.38 209 LEU A C 1
ATOM 1621 O O . LEU A 1 209 ? 17.533 -14.084 -5.806 1.00 88.38 209 LEU A O 1
ATOM 1625 N N . SER A 1 210 ? 15.476 -13.349 -6.309 1.00 84.88 210 SER A N 1
ATOM 1626 C CA . SER A 1 210 ? 15.383 -14.082 -7.563 1.00 84.88 210 SER A CA 1
ATOM 1627 C C . SER A 1 210 ? 16.032 -13.297 -8.709 1.00 84.88 210 SER A C 1
ATOM 1629 O O . SER A 1 210 ? 15.823 -12.091 -8.860 1.00 84.88 210 SER A O 1
ATOM 1631 N N . ASP A 1 211 ? 16.777 -13.988 -9.573 1.00 81.19 211 ASP A N 1
ATOM 1632 C CA . ASP A 1 211 ? 17.390 -13.411 -10.780 1.00 81.19 211 ASP A CA 1
ATOM 1633 C C . ASP A 1 211 ? 16.389 -13.236 -11.939 1.00 81.19 211 ASP A C 1
ATOM 1635 O O . ASP A 1 211 ? 16.710 -13.428 -13.112 1.00 81.19 211 ASP A O 1
ATOM 1639 N N . LEU A 1 212 ? 15.145 -12.870 -11.620 1.00 83.00 212 LEU A N 1
ATOM 1640 C CA . LEU A 1 212 ? 14.095 -12.659 -12.612 1.00 83.00 212 LEU A CA 1
ATOM 1641 C C . LEU A 1 212 ? 14.375 -11.420 -13.473 1.00 83.00 212 LEU A C 1
ATOM 1643 O O . LEU A 1 212 ? 14.931 -10.418 -13.012 1.00 83.00 212 LEU A O 1
ATOM 1647 N N . SER A 1 213 ? 13.936 -11.474 -14.734 1.00 87.19 213 SER A N 1
ATOM 1648 C CA . SER A 1 213 ? 13.920 -10.285 -15.587 1.00 87.19 213 SER A CA 1
ATOM 1649 C C . SER A 1 213 ? 12.969 -9.226 -15.001 1.00 87.19 213 SER A C 1
ATOM 1651 O O . SER A 1 213 ? 11.999 -9.587 -14.322 1.00 87.19 213 SER A O 1
ATOM 1653 N N . PRO A 1 214 ? 13.189 -7.923 -15.262 1.00 87.06 214 PRO A N 1
ATOM 1654 C CA . PRO A 1 214 ? 12.334 -6.858 -14.726 1.00 87.06 214 PRO A CA 1
ATOM 1655 C C . PRO A 1 214 ? 10.854 -7.037 -15.090 1.00 87.06 214 PRO A C 1
ATOM 1657 O O . PRO A 1 214 ? 9.983 -6.818 -14.250 1.00 87.06 214 PRO A O 1
ATOM 1660 N N . LEU A 1 215 ? 10.575 -7.529 -16.303 1.00 90.00 215 LEU A N 1
ATOM 1661 C CA . LEU A 1 215 ? 9.222 -7.857 -16.749 1.00 90.00 215 LEU A CA 1
ATOM 1662 C C . LEU A 1 215 ? 8.590 -8.960 -15.891 1.00 90.00 215 LEU A C 1
ATOM 1664 O O . LEU A 1 215 ? 7.454 -8.815 -15.446 1.00 90.00 215 LEU A O 1
ATOM 1668 N N . HIS A 1 216 ? 9.310 -10.055 -15.632 1.00 91.62 216 HIS A N 1
ATOM 1669 C CA . HIS A 1 216 ? 8.794 -11.139 -14.795 1.00 91.62 216 HIS A CA 1
ATOM 1670 C C . HIS A 1 216 ? 8.635 -10.705 -13.334 1.00 91.62 216 HIS A C 1
ATOM 1672 O O . HIS A 1 216 ? 7.678 -11.118 -12.681 1.00 91.62 216 HIS A O 1
ATOM 1678 N N . LEU A 1 217 ? 9.513 -9.840 -12.823 1.00 91.69 217 LEU A N 1
ATOM 1679 C CA . LEU A 1 217 ? 9.406 -9.283 -11.473 1.00 91.69 217 LEU A CA 1
ATOM 1680 C C . LEU A 1 217 ? 8.151 -8.402 -11.324 1.00 91.69 217 LEU A C 1
ATOM 1682 O O . LEU A 1 217 ? 7.385 -8.549 -10.368 1.00 91.69 217 LEU A O 1
ATOM 1686 N N . LEU A 1 218 ? 7.895 -7.526 -12.299 1.00 93.00 218 LEU A N 1
ATOM 1687 C CA . LEU A 1 218 ? 6.693 -6.688 -12.343 1.00 93.00 218 LEU A CA 1
ATOM 1688 C C . LEU A 1 218 ? 5.425 -7.526 -12.560 1.00 93.00 218 LEU A C 1
ATOM 1690 O O . LEU A 1 218 ? 4.426 -7.326 -11.878 1.00 93.00 218 LEU A O 1
ATOM 1694 N N . GLY A 1 219 ? 5.462 -8.510 -13.457 1.00 94.19 219 GLY A N 1
ATOM 1695 C CA . GLY A 1 219 ? 4.317 -9.383 -13.723 1.00 94.19 219 GLY A CA 1
ATOM 1696 C C . GLY A 1 219 ? 3.951 -10.275 -12.532 1.00 94.19 219 GLY A C 1
ATOM 1697 O O . GLY A 1 219 ? 2.776 -10.405 -12.191 1.00 94.19 219 GLY A O 1
ATOM 1698 N N . THR A 1 220 ? 4.944 -10.859 -11.850 1.00 94.44 220 THR A N 1
ATOM 1699 C CA . THR A 1 220 ? 4.705 -11.679 -10.646 1.00 94.44 220 THR A CA 1
ATOM 1700 C C . THR A 1 220 ? 4.168 -10.840 -9.491 1.00 94.44 220 THR A C 1
ATOM 1702 O O . THR A 1 220 ? 3.219 -11.257 -8.825 1.00 94.44 220 THR A O 1
ATOM 1705 N N . SER A 1 221 ? 4.700 -9.631 -9.288 1.00 94.94 221 SER A N 1
ATOM 1706 C CA . SER A 1 221 ? 4.183 -8.716 -8.266 1.00 94.94 221 SER A CA 1
ATOM 1707 C C . SER A 1 221 ? 2.770 -8.198 -8.585 1.00 94.94 221 SER A C 1
ATOM 1709 O O . SER A 1 221 ? 1.922 -8.133 -7.689 1.00 94.94 221 SER A O 1
ATOM 1711 N N . ALA A 1 222 ? 2.458 -7.929 -9.856 1.00 96.12 222 ALA A N 1
ATOM 1712 C CA . ALA A 1 222 ? 1.099 -7.621 -10.307 1.00 96.12 222 ALA A CA 1
ATOM 1713 C C . ALA A 1 222 ? 0.129 -8.787 -10.048 1.00 96.12 222 ALA A C 1
ATOM 1715 O O . ALA A 1 222 ? -0.980 -8.575 -9.554 1.00 96.12 222 ALA A O 1
ATOM 1716 N N . GLY A 1 223 ? 0.551 -10.028 -10.306 1.00 96.38 223 GLY A N 1
ATOM 1717 C CA . GLY A 1 223 ? -0.249 -11.223 -10.026 1.00 96.38 223 GLY A CA 1
ATOM 1718 C C . GLY A 1 223 ? -0.529 -11.422 -8.534 1.00 96.38 223 GLY A C 1
ATOM 1719 O O . GLY A 1 223 ? -1.678 -11.626 -8.145 1.00 96.38 223 GLY A O 1
ATOM 1720 N N . LEU A 1 224 ? 0.495 -11.300 -7.686 1.00 96.00 224 LEU A N 1
ATOM 1721 C CA . LEU A 1 224 ? 0.360 -11.434 -6.230 1.00 96.00 224 LEU A CA 1
ATOM 1722 C C . LEU A 1 224 ? -0.531 -10.345 -5.614 1.00 96.00 224 LEU A C 1
ATOM 1724 O O . LEU A 1 224 ? -1.355 -10.638 -4.750 1.00 96.00 224 LEU A O 1
ATOM 1728 N N . THR A 1 225 ? -0.395 -9.094 -6.061 1.00 96.00 225 THR A N 1
ATOM 1729 C CA . THR A 1 225 ? -1.256 -7.993 -5.590 1.00 96.00 225 THR A CA 1
ATOM 1730 C C . THR A 1 225 ? -2.695 -8.150 -6.076 1.00 96.00 225 THR A C 1
ATOM 1732 O O . THR A 1 225 ? -3.619 -7.903 -5.308 1.00 96.00 225 THR A O 1
ATOM 1735 N N . SER A 1 226 ? -2.904 -8.640 -7.302 1.00 96.25 226 SER A N 1
ATOM 1736 C CA . SER A 1 226 ? -4.248 -8.932 -7.820 1.00 96.25 226 SER A CA 1
ATOM 1737 C C . SER A 1 226 ? -4.906 -10.073 -7.043 1.00 96.25 226 SER A C 1
ATOM 1739 O O . SER A 1 226 ? -6.093 -10.008 -6.737 1.00 96.25 226 SER A O 1
ATOM 1741 N N . PHE A 1 227 ? -4.135 -11.101 -6.677 1.00 95.50 227 PHE A N 1
ATOM 1742 C CA . PHE A 1 227 ? -4.613 -12.186 -5.823 1.00 95.50 227 PHE A CA 1
ATOM 1743 C C . PHE A 1 227 ? -5.095 -11.671 -4.459 1.00 95.50 227 PHE A C 1
ATOM 1745 O O . PHE A 1 227 ? -6.177 -12.064 -4.030 1.00 95.50 227 PHE A O 1
ATOM 1752 N N . LEU A 1 228 ? -4.353 -10.758 -3.820 1.00 94.06 228 LEU A N 1
ATOM 1753 C CA . LEU A 1 228 ? -4.789 -10.122 -2.568 1.00 94.06 228 LEU A CA 1
ATOM 1754 C C . LEU A 1 228 ? -6.101 -9.351 -2.739 1.00 94.06 228 LEU A C 1
ATOM 1756 O O . LEU A 1 228 ? -7.010 -9.515 -1.936 1.00 94.06 228 LEU A O 1
ATOM 1760 N N . VAL A 1 229 ? -6.231 -8.553 -3.804 1.00 94.12 229 VAL A N 1
ATOM 1761 C CA . VAL A 1 229 ? -7.475 -7.811 -4.080 1.00 94.12 229 VAL A CA 1
ATOM 1762 C C . VAL A 1 229 ? -8.659 -8.767 -4.234 1.00 94.12 229 VAL A C 1
ATOM 1764 O O . VAL A 1 229 ? -9.731 -8.523 -3.678 1.00 94.12 229 VAL A O 1
ATOM 1767 N N . VAL A 1 230 ? -8.476 -9.874 -4.960 1.00 92.50 230 VAL A N 1
ATOM 1768 C CA . VAL A 1 230 ? -9.520 -10.894 -5.140 1.00 92.50 230 VAL A CA 1
ATOM 1769 C C . VAL A 1 230 ? -9.865 -11.575 -3.816 1.00 92.50 230 VAL A C 1
ATOM 1771 O O . VAL A 1 230 ? -11.044 -11.785 -3.543 1.00 92.50 230 VAL A O 1
ATOM 1774 N N . GLU A 1 231 ? -8.873 -11.911 -2.995 1.00 90.25 231 GLU A N 1
ATOM 1775 C CA . GLU A 1 231 ? -9.069 -12.556 -1.694 1.00 90.25 231 GLU A CA 1
ATOM 1776 C C . GLU A 1 231 ? -9.783 -11.641 -0.689 1.00 90.25 231 GLU A C 1
ATOM 1778 O O . GLU A 1 231 ? -10.748 -12.087 -0.067 1.00 90.25 231 GLU A O 1
ATOM 1783 N N . GLU A 1 232 ? -9.411 -10.362 -0.599 1.00 88.88 232 GLU A N 1
ATOM 1784 C CA . GLU A 1 232 ? -10.084 -9.377 0.261 1.00 88.88 232 GLU A CA 1
ATOM 1785 C C . GLU A 1 232 ? -11.518 -9.105 -0.214 1.00 88.88 232 GLU A C 1
ATOM 1787 O O . GLU A 1 232 ? -12.464 -9.138 0.583 1.00 88.88 232 GLU A O 1
ATOM 1792 N N . THR A 1 233 ? -11.709 -8.961 -1.531 1.00 88.00 233 THR A N 1
ATOM 1793 C CA . THR A 1 233 ? -13.045 -8.819 -2.129 1.00 88.00 233 THR A CA 1
ATOM 1794 C C . THR A 1 233 ? -13.899 -10.050 -1.824 1.00 88.00 233 THR A C 1
ATOM 1796 O O . THR A 1 233 ? -15.034 -9.922 -1.362 1.00 88.00 233 THR A O 1
ATOM 1799 N N . TYR A 1 234 ? -13.349 -11.254 -2.024 1.00 86.25 234 TYR A N 1
ATOM 1800 C CA . TYR A 1 234 ? -14.023 -12.520 -1.738 1.00 86.25 234 TYR A CA 1
ATOM 1801 C C . TYR A 1 234 ? -14.354 -12.681 -0.252 1.00 86.25 234 TYR A C 1
ATOM 1803 O O . TYR A 1 234 ? -15.452 -13.115 0.104 1.00 86.25 234 TYR A O 1
ATOM 1811 N N . GLY A 1 235 ? -13.425 -12.305 0.626 1.00 79.75 235 GLY A N 1
ATOM 1812 C CA . GLY A 1 235 ? -13.588 -12.386 2.071 1.00 79.75 235 GLY A CA 1
ATOM 1813 C C . GLY A 1 235 ? -14.722 -11.507 2.594 1.00 79.75 235 GLY A C 1
ATOM 1814 O O . GLY A 1 235 ? -15.406 -11.906 3.545 1.00 79.75 235 GLY A O 1
ATOM 1815 N N . LYS A 1 236 ? -14.971 -10.371 1.932 1.00 76.38 236 LYS A N 1
ATOM 1816 C CA . LYS A 1 236 ? -16.047 -9.422 2.251 1.00 76.38 236 LYS A CA 1
ATOM 1817 C C . LYS A 1 236 ? -17.418 -9.794 1.699 1.00 76.38 236 LYS A C 1
ATOM 1819 O O . LYS A 1 236 ? -18.410 -9.226 2.164 1.00 76.38 236 LYS A O 1
ATOM 1824 N N . LEU A 1 237 ? -17.526 -10.748 0.770 1.00 79.88 237 LEU A N 1
ATOM 1825 C CA . LEU A 1 237 ? -18.838 -11.234 0.336 1.00 79.88 237 LEU A CA 1
ATOM 1826 C C . LEU A 1 237 ? -19.616 -11.796 1.537 1.00 79.88 237 LEU A C 1
ATOM 1828 O O . LEU A 1 237 ? -19.128 -12.655 2.274 1.00 79.88 237 LEU A O 1
ATOM 1832 N N . ARG A 1 238 ? -20.849 -11.312 1.737 1.00 67.19 238 ARG A N 1
ATOM 1833 C CA . ARG A 1 238 ? -21.700 -11.709 2.871 1.00 67.19 238 ARG A CA 1
ATOM 1834 C C . ARG A 1 238 ? -22.095 -13.181 2.738 1.00 67.19 238 ARG A C 1
ATOM 1836 O O . ARG A 1 238 ? -22.550 -13.627 1.682 1.00 67.19 238 ARG A O 1
ATOM 1843 N N . ARG A 1 239 ? -21.912 -13.959 3.809 1.00 60.00 239 ARG A N 1
ATOM 1844 C CA . ARG A 1 239 ? -22.226 -15.401 3.836 1.00 60.00 239 ARG A CA 1
ATOM 1845 C C . ARG A 1 239 ? -23.694 -15.708 4.140 1.00 60.00 239 ARG A C 1
ATOM 1847 O O . ARG A 1 239 ? -24.117 -16.819 3.834 1.00 60.00 239 ARG A O 1
ATOM 1854 N N . GLY A 1 240 ? -24.453 -14.750 4.666 1.00 61.03 240 GLY A N 1
ATOM 1855 C CA . GLY A 1 240 ? -25.845 -14.926 5.086 1.00 61.03 240 GLY A CA 1
ATOM 1856 C C . GLY A 1 240 ? -26.082 -14.332 6.473 1.00 61.03 240 GLY A C 1
ATOM 1857 O O . GLY A 1 240 ? -25.351 -13.428 6.881 1.00 61.03 240 GLY A O 1
ATOM 1858 N N . GLU A 1 241 ? -27.101 -14.833 7.176 1.00 57.38 241 GLU A N 1
ATOM 1859 C CA . GLU A 1 241 ? -27.463 -14.364 8.518 1.00 57.38 241 GLU A CA 1
ATOM 1860 C C . GLU A 1 241 ? -26.329 -14.564 9.545 1.00 57.38 241 GLU A C 1
ATOM 1862 O O . GLU A 1 241 ? -25.592 -15.554 9.469 1.00 57.38 241 GLU A O 1
ATOM 1867 N N . PRO A 1 242 ? -26.166 -13.629 10.502 1.00 59.84 242 PRO A N 1
ATOM 1868 C CA . PRO A 1 242 ? -25.142 -13.719 11.537 1.00 59.84 242 PRO A CA 1
ATOM 1869 C C . PRO A 1 242 ? -25.303 -14.993 12.377 1.00 59.84 242 PRO A C 1
ATOM 1871 O O . PRO A 1 242 ? -26.379 -15.280 12.896 1.00 59.84 242 PRO A O 1
ATOM 1874 N N . LEU A 1 243 ? -24.211 -15.752 12.538 1.00 58.28 243 LEU A N 1
ATOM 1875 C CA . LEU A 1 24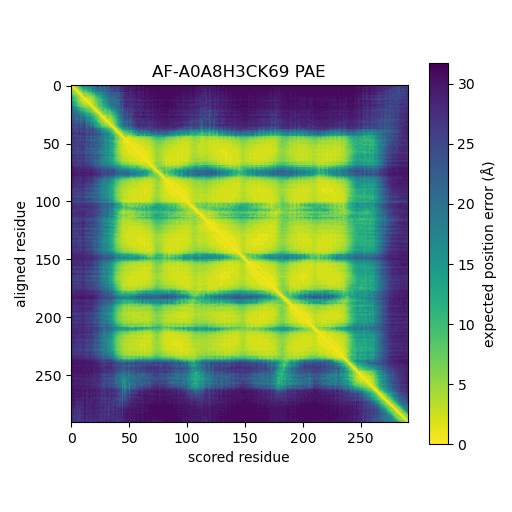3 ? -24.206 -17.009 13.302 1.00 58.28 243 LEU A CA 1
ATOM 1876 C C . LEU A 1 243 ? -24.346 -16.784 14.815 1.00 58.28 243 LEU A C 1
ATOM 1878 O O . LEU A 1 243 ? -24.743 -17.697 15.538 1.00 58.28 243 LEU A O 1
ATOM 1882 N N . ALA A 1 244 ? -24.037 -15.580 15.295 1.00 57.81 244 ALA A N 1
ATOM 1883 C CA . ALA A 1 244 ? -24.230 -15.171 16.677 1.00 57.81 244 ALA A CA 1
ATOM 1884 C C . ALA A 1 244 ? -24.951 -13.820 16.727 1.00 57.81 244 ALA A C 1
ATOM 1886 O O . ALA A 1 244 ? -24.647 -12.915 15.948 1.00 57.81 244 ALA A O 1
ATOM 1887 N N . LYS A 1 245 ? -25.901 -13.680 17.660 1.00 57.41 245 LYS A N 1
ATOM 1888 C CA . LYS A 1 245 ? -26.504 -12.377 17.965 1.00 57.41 245 LYS A CA 1
ATOM 1889 C C . LYS A 1 245 ? -25.408 -11.453 18.514 1.00 57.41 245 LYS A C 1
ATOM 1891 O O . LYS A 1 245 ? -24.635 -11.928 19.349 1.00 57.41 245 LYS A O 1
ATOM 1896 N N . PRO A 1 246 ? -25.327 -10.187 18.069 1.00 60.50 246 PRO A N 1
ATOM 1897 C CA . PRO A 1 246 ? -24.364 -9.250 18.625 1.00 60.50 246 PRO A CA 1
ATOM 1898 C C . PRO A 1 246 ? -24.618 -9.078 20.123 1.00 60.50 246 PRO A C 1
ATOM 1900 O O . PRO A 1 246 ? -25.749 -9.186 20.611 1.00 60.50 246 PRO A O 1
ATOM 1903 N N . ASN A 1 247 ? -23.549 -8.846 20.872 1.00 64.50 247 ASN A N 1
ATOM 1904 C CA . ASN A 1 247 ? -23.670 -8.545 22.294 1.00 64.50 247 ASN A CA 1
ATOM 1905 C C . ASN A 1 247 ? -24.264 -7.133 22.448 1.00 64.50 247 ASN A C 1
ATOM 1907 O O . ASN A 1 247 ? -24.047 -6.295 21.579 1.00 64.50 247 ASN A O 1
ATOM 1911 N N . ALA A 1 248 ? -24.934 -6.812 23.563 1.00 63.12 248 ALA A N 1
ATOM 1912 C CA . ALA A 1 248 ? -25.551 -5.486 23.761 1.00 63.12 248 ALA A CA 1
ATOM 1913 C C . ALA A 1 248 ? -24.580 -4.314 23.489 1.00 63.12 248 ALA A C 1
ATOM 1915 O O . ALA A 1 248 ? -24.941 -3.356 22.826 1.00 63.12 248 ALA A O 1
ATOM 1916 N N . ALA A 1 249 ? -23.308 -4.449 23.885 1.00 62.53 249 ALA A N 1
ATOM 1917 C CA . ALA A 1 249 ? -22.273 -3.443 23.630 1.00 62.53 249 ALA A CA 1
ATOM 1918 C C . ALA A 1 249 ? -21.844 -3.316 22.152 1.00 62.53 249 ALA A C 1
ATOM 1920 O O . ALA A 1 249 ? -21.316 -2.280 21.755 1.00 62.53 249 ALA A O 1
ATOM 1921 N N . GLU A 1 250 ? -22.002 -4.371 21.348 1.00 65.44 250 GLU A N 1
ATOM 1922 C CA . GLU A 1 250 ? -21.776 -4.326 19.896 1.00 65.44 250 GLU A CA 1
ATOM 1923 C C . GLU A 1 250 ? -22.988 -3.717 19.192 1.00 65.44 250 GLU A C 1
ATOM 1925 O O . GLU A 1 250 ? -22.806 -2.896 18.299 1.00 65.44 250 GLU A O 1
ATOM 1930 N N . GLN A 1 251 ? -24.199 -4.047 19.656 1.00 66.94 251 GLN A N 1
ATOM 1931 C CA . GLN A 1 251 ? -25.451 -3.445 19.197 1.00 66.94 251 GLN A CA 1
ATOM 1932 C C . GLN A 1 251 ? -25.453 -1.926 19.433 1.00 66.94 251 GLN A C 1
ATOM 1934 O O . GLN A 1 251 ? -25.602 -1.165 18.485 1.00 66.94 251 GLN A O 1
ATOM 1939 N N . ASP A 1 252 ? -25.146 -1.482 20.657 1.00 66.06 252 ASP A N 1
ATOM 1940 C CA . ASP A 1 252 ? -25.083 -0.059 21.014 1.00 66.06 252 ASP A CA 1
ATOM 1941 C C . ASP A 1 252 ? -24.039 0.703 20.173 1.00 66.06 252 ASP A C 1
ATOM 1943 O O . ASP A 1 252 ? -24.221 1.874 19.841 1.00 66.06 252 ASP A O 1
ATOM 1947 N N . ALA A 1 253 ? -22.927 0.047 19.815 1.00 65.75 253 ALA A N 1
ATOM 1948 C CA . ALA A 1 253 ? -21.894 0.637 18.967 1.00 65.75 253 ALA A CA 1
ATOM 1949 C C . ALA A 1 253 ? -22.323 0.734 17.492 1.00 65.75 253 ALA A C 1
ATOM 1951 O O . ALA A 1 253 ? -21.945 1.696 16.821 1.00 65.75 253 ALA A O 1
ATOM 1952 N N . MET A 1 254 ? -23.095 -0.240 16.997 1.00 65.75 254 MET A N 1
ATOM 1953 C CA . MET A 1 254 ? -23.688 -0.213 15.656 1.00 65.75 254 MET A CA 1
ATOM 1954 C C . MET A 1 254 ? -24.772 0.869 15.559 1.00 65.75 254 MET A C 1
ATOM 1956 O O . MET A 1 254 ? -24.701 1.711 14.665 1.00 65.75 254 MET A O 1
ATOM 1960 N N . ASP A 1 255 ? -25.685 0.924 16.531 1.00 68.75 255 ASP A N 1
ATOM 1961 C CA . ASP A 1 255 ? -26.778 1.903 16.585 1.00 68.75 255 ASP A CA 1
ATOM 1962 C C . ASP A 1 255 ? -26.242 3.343 16.719 1.00 68.75 255 ASP A C 1
ATOM 1964 O O . ASP A 1 255 ? -26.739 4.275 16.082 1.00 68.75 255 ASP A O 1
ATOM 1968 N N . ALA A 1 256 ? -25.175 3.548 17.503 1.00 68.06 256 ALA A N 1
ATOM 1969 C CA . ALA A 1 256 ? -24.518 4.852 17.621 1.00 68.06 256 ALA A CA 1
ATOM 1970 C C . ALA A 1 256 ? -23.846 5.309 16.312 1.00 68.06 256 ALA A C 1
ATOM 1972 O O . ALA A 1 256 ? -23.730 6.514 16.069 1.00 68.06 256 ALA A O 1
ATOM 1973 N N . MET A 1 257 ? -23.388 4.371 15.477 1.00 63.38 257 MET A N 1
ATOM 1974 C CA . MET A 1 257 ? -22.791 4.675 14.177 1.00 63.38 257 MET A CA 1
ATOM 1975 C C . MET A 1 257 ? -23.867 5.011 13.140 1.00 63.38 257 MET A C 1
ATOM 1977 O O . MET A 1 257 ? -23.730 6.032 12.467 1.00 63.38 257 MET A O 1
ATOM 1981 N N . GLU A 1 258 ? -24.957 4.244 13.084 1.00 64.12 258 GLU A N 1
ATOM 1982 C CA . GLU A 1 258 ? -26.103 4.511 12.200 1.00 64.12 258 GLU A CA 1
ATOM 1983 C C . GLU A 1 258 ? -26.702 5.903 12.483 1.00 64.12 258 GLU A C 1
ATOM 1985 O O . GLU A 1 258 ? -26.864 6.720 11.577 1.00 64.12 258 GLU A O 1
ATOM 1990 N N . GLN A 1 259 ? -26.854 6.269 13.763 1.00 60.66 259 GLN A N 1
ATOM 1991 C CA . GLN A 1 259 ? -27.268 7.624 14.164 1.00 60.66 259 GLN A CA 1
ATOM 1992 C C . GLN A 1 259 ? -26.267 8.728 13.780 1.00 60.66 259 GLN A C 1
ATOM 1994 O O . GLN A 1 259 ? -26.648 9.896 13.647 1.00 60.66 259 GLN A O 1
ATOM 1999 N N . SER A 1 260 ? -24.978 8.400 13.647 1.00 57.81 260 SER A N 1
ATOM 2000 C CA . SER A 1 260 ? -23.952 9.361 13.226 1.00 57.81 260 SER A CA 1
ATOM 2001 C C . SER A 1 260 ? -23.946 9.592 11.714 1.00 57.81 260 SER A C 1
ATOM 2003 O O . SER A 1 260 ? -23.601 10.693 11.283 1.00 57.81 260 SER A O 1
ATOM 2005 N N . GLU A 1 261 ? -24.360 8.587 10.939 1.00 55.56 261 GLU A N 1
ATOM 2006 C CA . GLU A 1 261 ? -24.459 8.627 9.478 1.00 55.56 261 GLU A CA 1
ATOM 2007 C C . GLU A 1 261 ? -25.755 9.320 9.023 1.00 55.56 261 GLU A C 1
ATOM 2009 O O . GLU A 1 261 ? -25.740 10.100 8.072 1.00 55.56 261 GLU A O 1
ATOM 2014 N N . GLU A 1 262 ? -26.859 9.136 9.759 1.00 51.75 262 GLU A N 1
ATOM 2015 C CA . GLU A 1 262 ? -28.144 9.789 9.467 1.00 51.75 262 GLU A CA 1
ATOM 2016 C C . GLU A 1 262 ? -28.216 11.269 9.879 1.00 51.75 262 GLU A C 1
ATOM 2018 O O . GLU A 1 262 ? -29.121 11.979 9.435 1.00 51.75 262 GLU A O 1
ATOM 2023 N N . ARG A 1 263 ? -27.305 11.777 10.725 1.00 42.84 263 ARG A N 1
ATOM 2024 C CA . ARG A 1 263 ? -27.384 13.164 11.217 1.00 42.84 263 ARG A CA 1
ATOM 2025 C C . ARG A 1 263 ? -27.026 14.158 10.093 1.00 42.84 263 ARG A C 1
ATOM 2027 O O . ARG A 1 263 ? -25.846 14.294 9.764 1.00 42.84 263 ARG A O 1
ATOM 2034 N N . PRO A 1 264 ? -27.985 14.954 9.575 1.00 43.81 264 PRO A N 1
ATOM 2035 C CA . PRO A 1 264 ? -27.700 15.903 8.512 1.00 43.81 264 PRO A CA 1
ATOM 2036 C C . PRO A 1 264 ? -26.816 17.051 9.017 1.00 43.81 264 PRO A C 1
ATOM 2038 O O . PRO A 1 264 ? -26.958 17.551 10.144 1.00 43.81 264 PRO A O 1
ATOM 2041 N N . GLU A 1 265 ? -25.915 17.490 8.137 1.00 48.91 265 GLU A N 1
ATOM 2042 C CA . GLU A 1 265 ? -24.864 18.500 8.338 1.00 48.91 265 GLU A CA 1
ATOM 2043 C C . GLU A 1 265 ? -25.380 19.843 8.907 1.00 48.91 265 GLU A C 1
ATOM 2045 O O . GLU A 1 265 ? -24.641 20.586 9.556 1.00 48.91 265 GLU A O 1
ATOM 2050 N N . SER A 1 266 ? -26.682 20.121 8.771 1.00 46.69 266 SER A N 1
ATOM 2051 C CA . SER A 1 266 ? -27.349 21.336 9.258 1.00 46.69 266 SER A CA 1
ATOM 2052 C C . SER A 1 266 ? -27.416 21.466 10.786 1.00 46.69 266 SER A C 1
ATOM 2054 O O . SER A 1 266 ? -27.594 22.571 11.299 1.00 46.69 266 SER A O 1
ATOM 2056 N N . THR A 1 267 ? -27.227 20.379 11.541 1.00 44.12 267 THR A N 1
ATOM 2057 C CA . THR A 1 267 ? -27.356 20.414 13.013 1.00 44.12 267 THR A CA 1
ATOM 2058 C C . THR A 1 267 ? -26.069 20.876 13.716 1.00 44.12 267 THR A C 1
ATOM 2060 O O . THR A 1 267 ? -26.111 21.286 14.876 1.00 44.12 267 THR A O 1
ATOM 2063 N N . ARG A 1 268 ? -24.908 20.848 13.038 1.00 44.62 268 ARG A N 1
ATOM 2064 C CA . ARG A 1 268 ? -23.610 21.247 13.629 1.00 44.62 268 ARG A CA 1
ATOM 2065 C C . ARG A 1 268 ? -23.414 22.764 13.741 1.00 44.62 268 ARG A C 1
ATOM 2067 O O . ARG A 1 268 ? -22.571 23.199 14.518 1.00 44.62 268 ARG A O 1
ATOM 2074 N N . VAL A 1 269 ? -24.192 23.571 13.017 1.00 42.16 269 VAL A N 1
ATOM 2075 C CA . VAL A 1 269 ? -24.054 25.041 13.034 1.00 42.16 269 VAL A CA 1
ATOM 2076 C C . VAL A 1 269 ? -24.707 25.671 14.275 1.00 42.16 269 VAL A C 1
ATOM 2078 O O . VAL A 1 269 ? -24.245 26.704 14.756 1.00 42.16 269 VAL A O 1
ATOM 2081 N N . ASN A 1 270 ? -25.717 25.028 14.871 1.00 36.19 270 ASN A N 1
ATOM 2082 C CA . ASN A 1 270 ? -26.513 25.653 15.937 1.00 36.19 270 ASN A CA 1
ATOM 2083 C C . ASN A 1 270 ? -25.930 25.510 17.354 1.00 36.19 270 ASN A C 1
ATOM 2085 O O . ASN A 1 270 ? -26.244 26.328 18.218 1.00 36.19 270 ASN A O 1
ATOM 2089 N N . SER A 1 271 ? -25.025 24.559 17.616 1.00 43.56 271 SER A N 1
ATOM 2090 C CA . SER A 1 271 ? -24.474 24.375 18.972 1.00 43.56 271 SER A CA 1
ATOM 2091 C C . SER A 1 271 ? -23.463 25.450 19.390 1.00 43.56 271 SER A C 1
ATOM 2093 O O . SER A 1 271 ? -23.206 25.609 20.580 1.00 43.56 271 SER A O 1
ATOM 2095 N N . ASN A 1 272 ? -22.917 26.219 18.440 1.00 39.16 272 ASN A N 1
ATOM 2096 C CA . ASN A 1 272 ? -22.017 27.341 18.740 1.00 39.16 272 ASN A CA 1
ATOM 2097 C C . ASN A 1 272 ? -22.751 28.680 18.936 1.00 39.16 272 ASN A C 1
ATOM 2099 O O . ASN A 1 272 ? -22.122 29.658 19.332 1.00 39.16 272 ASN A O 1
ATOM 2103 N N . VAL A 1 273 ? -24.067 28.736 18.696 1.00 39.56 273 VAL A N 1
ATOM 2104 C CA . VAL A 1 273 ? -24.880 29.953 18.891 1.00 39.56 273 VAL A CA 1
ATOM 2105 C C . VAL A 1 273 ? -25.638 29.917 20.225 1.00 39.56 273 VAL A C 1
ATOM 2107 O O . VAL A 1 273 ? -25.887 30.960 20.830 1.00 39.56 273 VAL A O 1
ATOM 2110 N N . GLU A 1 274 ? -25.924 28.730 20.766 1.00 36.00 274 GLU A N 1
ATOM 2111 C CA . GLU A 1 274 ? -26.735 28.594 21.985 1.00 36.00 274 GLU A CA 1
ATOM 2112 C C . GLU A 1 274 ? -25.950 28.777 23.302 1.00 36.00 274 GLU A C 1
ATOM 2114 O O . GLU A 1 274 ? -26.546 28.963 24.362 1.00 36.00 274 GLU A O 1
ATOM 2119 N N . SER A 1 275 ? -24.611 28.851 23.260 1.00 37.09 275 SER A N 1
ATOM 2120 C CA . SER A 1 275 ? -23.799 29.195 24.446 1.00 37.09 275 SER A CA 1
ATOM 2121 C C . SER A 1 275 ? -23.695 30.710 24.710 1.00 37.09 275 SER A C 1
ATOM 2123 O O . SER A 1 275 ? -23.023 31.122 25.659 1.00 37.09 275 SER A O 1
ATOM 2125 N N . GLY A 1 276 ? -24.337 31.546 23.885 1.00 36.22 276 GLY A N 1
ATOM 2126 C CA . GLY A 1 276 ? -24.258 33.010 23.950 1.00 36.22 276 GLY A CA 1
ATOM 2127 C C . GLY A 1 276 ? -25.537 33.735 24.382 1.00 36.22 276 GLY A C 1
ATOM 2128 O O . GLY A 1 276 ? -25.527 34.962 24.429 1.00 36.22 276 GLY A O 1
ATOM 2129 N N . SER A 1 277 ? -26.634 33.034 24.696 1.00 34.84 277 SER A N 1
ATOM 2130 C CA . SER A 1 277 ? -27.919 33.692 24.989 1.00 34.84 277 SER A CA 1
ATOM 2131 C C . SER A 1 277 ? -28.734 32.992 26.081 1.00 34.84 277 SER A C 1
ATOM 2133 O O . SER A 1 277 ? -29.838 32.512 25.865 1.00 34.84 277 SER A O 1
ATOM 2135 N N . THR A 1 278 ? -28.200 32.949 27.302 1.00 33.00 278 THR A N 1
ATOM 2136 C CA . THR A 1 278 ? -28.981 32.632 28.515 1.00 33.00 278 THR A CA 1
ATOM 2137 C C . THR A 1 278 ? -28.659 33.596 29.655 1.00 33.00 278 THR A C 1
ATOM 2139 O O . THR A 1 278 ? -28.420 33.186 30.783 1.00 33.00 278 THR A O 1
ATOM 2142 N N . LYS A 1 279 ? -28.665 34.911 29.391 1.00 36.34 279 LYS A N 1
ATOM 2143 C CA . LYS A 1 279 ? -28.794 35.948 30.439 1.00 36.34 279 LYS A CA 1
ATOM 2144 C C . LYS A 1 279 ? -29.494 37.208 29.922 1.00 36.34 279 LYS A C 1
ATOM 2146 O O . LYS A 1 279 ? -28.901 38.277 29.914 1.00 36.34 279 LYS A O 1
ATOM 2151 N N . SER A 1 280 ? -30.755 37.106 29.511 1.00 41.12 280 SER A N 1
ATOM 2152 C CA . SER A 1 280 ? -31.682 38.247 29.549 1.00 41.12 280 SER A CA 1
ATOM 2153 C C . SER A 1 280 ? -33.105 37.776 29.264 1.00 41.12 280 SER A C 1
ATOM 2155 O O . SER A 1 280 ? -33.464 37.622 28.106 1.00 41.12 280 SER A O 1
ATOM 2157 N N . ALA A 1 281 ? -33.882 37.494 30.312 1.00 36.03 281 ALA A N 1
ATOM 2158 C CA . ALA A 1 281 ? -35.347 37.625 30.331 1.00 36.03 281 ALA A CA 1
ATOM 2159 C C . ALA A 1 281 ? -35.907 37.014 31.621 1.00 36.03 281 ALA A C 1
ATOM 2161 O O . ALA A 1 281 ? -36.466 35.926 31.595 1.00 36.03 281 ALA A O 1
ATOM 2162 N N . LEU A 1 282 ? -35.754 37.698 32.759 1.00 37.06 282 LEU A N 1
ATOM 2163 C CA . LEU A 1 282 ? -36.688 37.558 33.886 1.00 37.06 282 LEU A CA 1
ATOM 2164 C C . LEU A 1 282 ? -36.462 38.664 34.923 1.00 37.06 282 LEU A C 1
ATOM 2166 O O . LEU A 1 282 ? -36.005 38.424 36.034 1.00 37.06 282 LEU A O 1
ATOM 2170 N N . GLN A 1 283 ? -36.814 39.899 34.560 1.00 33.38 283 GLN A N 1
ATOM 2171 C CA . GLN A 1 283 ? -37.389 40.829 35.532 1.00 33.38 283 GLN A CA 1
ATOM 2172 C C . GLN A 1 283 ? -38.152 41.937 34.807 1.00 33.38 283 GLN A C 1
ATOM 2174 O O . GLN A 1 283 ? -37.555 42.799 34.170 1.00 33.38 283 GLN A O 1
ATOM 2179 N N . GLY A 1 284 ? -39.481 41.914 34.902 1.00 29.00 284 GLY A N 1
ATOM 2180 C CA . GLY A 1 284 ? -40.288 43.011 34.388 1.00 29.00 284 GLY A CA 1
ATOM 2181 C C . GLY A 1 284 ? -41.771 42.714 34.239 1.00 29.00 284 GLY A C 1
ATOM 2182 O O . GLY A 1 284 ? -42.246 42.539 33.129 1.00 29.00 284 GLY A O 1
ATOM 2183 N N . MET A 1 285 ? -42.493 42.842 35.355 1.00 31.83 285 MET A N 1
ATOM 2184 C CA . MET A 1 285 ? -43.811 43.492 35.406 1.00 31.83 285 MET A CA 1
ATOM 2185 C C . MET A 1 285 ? -45.066 42.608 35.276 1.00 31.83 285 MET A C 1
ATOM 2187 O O . MET A 1 285 ? -45.566 42.352 34.187 1.00 31.83 285 MET A O 1
ATOM 2191 N N . LYS A 1 286 ? -45.698 42.329 36.428 1.00 29.92 286 LYS A N 1
ATOM 2192 C CA . LYS A 1 286 ? -47.134 42.613 36.602 1.00 29.92 286 LYS A CA 1
ATOM 2193 C C . LYS A 1 286 ? -47.495 42.829 38.076 1.00 29.92 286 LYS A C 1
ATOM 2195 O O . LYS A 1 286 ? -47.698 41.886 38.829 1.00 29.92 286 LYS A O 1
ATOM 2200 N N . ILE A 1 287 ? -47.612 44.101 38.462 1.00 41.53 287 ILE A N 1
ATOM 2201 C CA . ILE A 1 287 ? -48.511 44.522 39.540 1.00 41.53 287 ILE A CA 1
ATOM 2202 C C . ILE A 1 287 ? -49.930 44.522 38.962 1.00 41.53 287 ILE A C 1
ATOM 2204 O O . ILE A 1 287 ? -50.171 45.179 37.947 1.00 41.53 287 ILE A O 1
ATOM 2208 N N . ARG A 1 288 ? -50.862 43.817 39.614 1.00 34.44 288 ARG A N 1
ATOM 2209 C CA . ARG A 1 288 ? -52.282 44.201 39.742 1.00 34.44 288 ARG A CA 1
ATOM 2210 C C . ARG A 1 288 ? -52.995 43.257 40.716 1.00 34.44 288 ARG A C 1
ATOM 2212 O O . ARG A 1 288 ? -53.047 42.063 40.449 1.00 34.44 288 ARG A O 1
ATOM 2219 N N . GLY A 1 289 ? -53.590 43.814 41.773 1.00 30.05 289 GLY A N 1
ATOM 2220 C CA . GLY A 1 289 ? -54.593 43.117 42.584 1.00 30.05 289 GLY A CA 1
ATOM 2221 C C . GLY A 1 289 ? -54.702 43.583 44.037 1.00 30.05 289 GLY A C 1
ATOM 2222 O O . GLY A 1 289 ? -54.170 42.921 44.911 1.00 30.05 289 GLY A O 1
ATOM 2223 N N . THR A 1 290 ? -55.410 44.699 44.251 1.00 35.47 290 THR A N 1
ATOM 2224 C CA . THR A 1 290 ? -56.396 44.916 45.337 1.00 35.47 290 THR A CA 1
ATOM 2225 C C . THR A 1 290 ? -56.055 44.508 46.780 1.00 35.47 290 THR A C 1
ATOM 2227 O O . THR A 1 290 ? -56.181 43.337 47.130 1.00 35.47 290 THR A O 1
ATOM 2230 N N . ALA A 1 291 ? -55.807 45.504 47.635 1.00 33.75 291 ALA A N 1
ATOM 2231 C CA . ALA A 1 291 ? -56.652 45.889 48.779 1.00 33.75 291 ALA A CA 1
ATOM 2232 C C . ALA A 1 291 ? -56.133 47.216 49.354 1.00 33.75 291 ALA A C 1
ATOM 2234 O O . ALA A 1 291 ? -54.893 47.363 49.430 1.00 33.75 291 ALA A O 1
#

Radius of gyration: 31.24 Å; Cα contacts (8 Å, |Δi|>4): 270; chains: 1; bounding box: 78×79×90 Å

Secondary structure (DSSP, 8-state):
----------HHHHHHHHTTS-HHHHHHHHHHHHTTS----PPPPHHHHHHHHHHHHHHHHHHHHHHT-----GGG-SS-HHHHHHHHHHHHHHHHHHHHHT-S-SSSEE-HHHH-HHHHHHHHHHHHHHHHHHHHHHHHHHHHHH-GGG--HHHHHHHHHHHHHHHHHHHHHHHHSEE-PPTTSBSS-HHHHHHHHHHHHHHHHHGGGS---HHHHHHHHHHHHHHHHHHHHHHHSB-SS-SSPPPHHHHHHHHHHHHHHSS-GGGSSGGGTGGG--SS-----------

Organism: NCBI:txid456999

Mean predicted aligned error: 15.08 Å

Nearest PDB structures (foldseek):
  5wb1-assembly1_A  TM=3.589E-01  e=5.886E+00  Human betaherpesvirus 5
  4zyj-assembly1_D  TM=3.039E-01  e=5.115E+00  Streptomyces peucetius
  3mkh-assembly1_D  TM=3.224E-01  e=7.098E+00  Podospora anserina

Sequence (291 aa):
MTKRVLKRITPEDLEARSKNVDPTVGVCAYEKSREKIAPYIPATNIEHFIERTAAFVVIVLGEVVLSVVYHATRADVGFKDIYGSAVSGLIIAFNFCWLYFDAECSHTFVHAMRRHWFTSITFTNLHFPLCASLILVSAATSRMTQHTEEVTSAIRWYFGGGLGVALISMALIGATHRGLDPTGTSKLGRFTQLGFRVAVGAIMICLPLSDLSPLHLLGTSAGLTSFLVVEETYGKLRRGEPLAKPNAAEQDAMDAMEQSEERPESTRVNSNVESGSTKSALQGMKIRGTA

pLDDT: mean 76.27, std 19.26, range [29.0, 97.0]

Solvent-accessible surface area (backbone atoms only — not comparable to full-atom values): 16471 Å² total; per-residue (Å²): 139,83,84,81,78,84,75,84,77,52,74,68,61,52,55,62,49,60,76,69,56,63,73,64,60,59,51,56,54,51,54,64,48,54,75,70,51,72,85,83,74,77,83,77,62,62,68,61,51,50,52,52,52,51,53,51,50,49,53,45,46,48,48,32,51,56,30,39,64,76,89,78,51,90,90,59,76,65,100,44,66,49,56,56,24,24,53,20,43,44,50,36,40,52,36,52,54,51,51,58,79,52,31,56,70,45,92,41,63,50,56,27,67,79,74,38,72,67,37,28,53,49,48,59,57,38,49,54,57,26,50,54,18,42,50,39,25,16,60,27,46,28,45,43,39,74,36,68,91,72,67,49,71,67,44,41,42,36,29,22,36,13,51,10,46,27,35,38,28,45,32,52,47,28,62,50,36,42,68,64,59,47,56,63,24,45,64,41,55,49,68,55,54,44,46,50,39,40,52,52,12,54,48,29,46,53,49,48,78,51,93,62,55,60,46,56,49,33,43,51,50,25,51,55,44,47,49,49,52,52,49,52,55,53,21,63,41,73,65,58,78,59,76,44,83,67,51,71,74,52,46,54,53,50,54,54,46,53,58,59,71,68,55,63,80,78,64,70,67,54,70,78,56,65,84,75,71,89,85,86,90,88,86,83,87,83,92,84,82,90,134